Protein AF-0000000079815570 (afdb_homodimer)

Nearest PDB structures (foldseek):
  2peb-assembly1_B  TM=9.877E-01  e=2.883E-13  Nostoc punctiforme PCC 73102
  2p8i-assembly1_B  TM=9.362E-01  e=3.024E-12  Paraburkholderia xenovorans LB400
  1dhm-assembly1_B  TM=5.995E-01  e=2.794E-01  human papillomavirus 31
  6czl-assembly1_F  TM=4.105E-01  e=2.631E-01  Medicago truncatula
  1a7g-assembly1_E-2  TM=4.985E-01  e=7.783E-01  human papillomavirus 31

Organism: NCBI:txid265959

Foldseek 3Di:
DPPDDDDPVQFQWKKKKWFADDDVRVVLQVVVLVLCLQADQWAKADFACQDDQFGHGTIIMTIGGPVCCVPVVVVCLVRVVQIWMKMFTWGQAFLCRRPPRIDIDHDDDGTRSVSGHRGHPGTDHRPHTDGDHDPPRDD/DPPDDD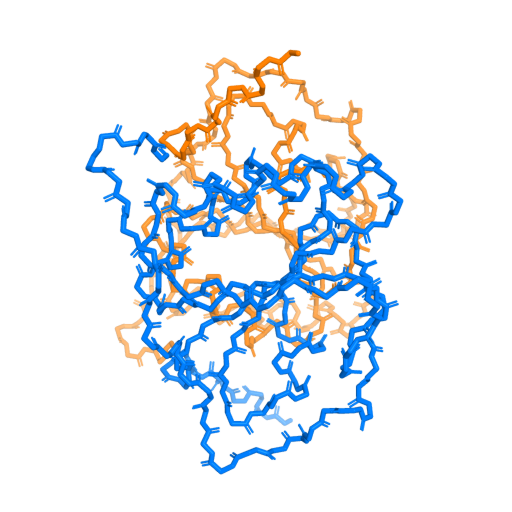DPVQFQWKKKKWFADDDVRVVLQVVVLVLCLQADQWAKADFACQDDQFRHGTIIMTIGGPVCCVPVVVVCLVRVVQIWMKMFTWGQAFLCRRPPRIDIDHDDDGTRSVSGHRGHPGTDHRPHTPGDHDPPRDD

Sequence (278 aa):
MTDTIRLIEAVASYHAHVYFDGADERATAELLRTEIGERFVVRLGRWHEIPVGPHTLPMYQVAFETTLFATLVPWLMRNHRSLSILIHPNTHSPRRDHISDGLWLGQRRALLPERLPEEAPKADGAGDPNTEPADTAPIMTDTIRLIEAVASYHAHVYFDGADERATAELLRTEIGERFVVRLGRWHEIPVGPHTLPMYQVAFETTLFATLVPWLMRNHRSLSILIHPNTHSPRRDHISDGLWLGQRRALLPERLPEEAPKADGAGDPNTEPADTAPI

Secondary structure (DSSP, 8-state):
---PPPPGGG--EEEEEEE--SHHHHHHHHHHHHHHHTT---EEEEEESS-BTTB-S-EEEEEE-GGGHHHHHHHHHHH-TT--EEEEEESS-HHHHHHTS-EEESS---B-GGGS-S--SSPPP---------TT---/---PPPPGGG--EEEEEEE--SHHHHHHHHHHHHHHHTT---EEEEEESS-BTTB-S-EEEEEE-GGGHHHHHHHHHHH-TT--EEEEEESS-HHHHHHTS-EEESS---B-GGGS-S--SSPPP---------TT---

Radius of gyration: 18.16 Å; Cα contacts (8 Å, |Δi|>4): 622; chains: 2; bounding box: 46×49×41 Å

pLDDT: mean 96.54, std 8.02, range [36.41, 99.0]

InterPro domains:
  IPR014980 Dopa 4,5-dioxygenase [PF08883] (14-111)
  IPR014980 Dopa 4,5-dioxygenase [PTHR36423] (8-118)
  IPR023389 DOPA-like superfamily [G3DSA:3.30.70.1240] (6-123)
  IPR023389 DOPA-like superfamily [SSF143410] (7-113)

Structure (mmCIF, N/CA/C/O backbone):
data_AF-0000000079815570-model_v1
#
loop_
_entity.id
_entity.type
_entity.pdbx_description
1 polymer 'Dopa 4,5-dioxygenase family'
#
loop_
_atom_site.group_PDB
_atom_site.id
_atom_site.type_symbol
_atom_site.label_atom_id
_atom_site.label_alt_id
_atom_site.label_comp_id
_atom_site.label_asym_id
_atom_site.label_entity_id
_atom_site.label_seq_id
_atom_site.pdbx_PDB_ins_code
_atom_site.Cartn_x
_atom_site.Cartn_y
_atom_site.Cartn_z
_atom_site.occupancy
_atom_site.B_iso_or_equiv
_atom_site.auth_seq_id
_atom_site.auth_comp_id
_atom_site.auth_asym_id
_atom_site.auth_atom_id
_atom_site.pdbx_PDB_model_num
ATOM 1 N N . MET A 1 1 ? 22.484 16.203 2.982 1 36.41 1 MET A N 1
ATOM 2 C CA . MET A 1 1 ? 22.391 15.414 1.758 1 36.41 1 MET A CA 1
ATOM 3 C C . MET A 1 1 ? 21.047 15.641 1.069 1 36.41 1 MET A C 1
ATOM 5 O O . MET A 1 1 ? 20 15.445 1.678 1 36.41 1 MET A O 1
ATOM 9 N N . THR A 1 2 ? 20.953 16.438 0.168 1 45.88 2 THR A N 1
ATOM 10 C CA . THR A 1 2 ? 19.703 16.859 -0.465 1 45.88 2 THR A CA 1
ATOM 11 C C . THR A 1 2 ? 18.906 15.648 -0.954 1 45.88 2 THR A C 1
ATOM 13 O O . THR A 1 2 ? 19.391 14.867 -1.771 1 45.88 2 THR A O 1
ATOM 16 N N . ASP A 1 3 ? 18.125 15.047 -0.128 1 66.19 3 ASP A N 1
ATOM 17 C CA . ASP A 1 3 ? 17.453 13.805 -0.508 1 66.19 3 ASP A CA 1
ATOM 18 C C . ASP A 1 3 ? 16.656 13.984 -1.799 1 66.19 3 ASP A C 1
ATOM 20 O O . ASP A 1 3 ? 15.781 14.859 -1.881 1 66.19 3 ASP A O 1
ATOM 24 N N . THR A 1 4 ? 17.328 13.625 -2.971 1 88 4 THR A N 1
ATOM 25 C CA . THR A 1 4 ? 16.766 13.703 -4.312 1 88 4 THR A CA 1
ATOM 26 C C . 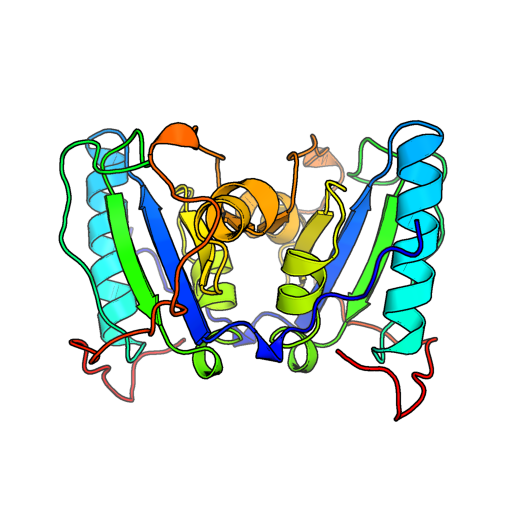THR A 1 4 ? 15.492 12.867 -4.414 1 88 4 THR A C 1
ATOM 28 O O . THR A 1 4 ? 15.445 11.734 -3.924 1 88 4 THR A O 1
ATOM 31 N N . ILE A 1 5 ? 14.508 13.539 -4.98 1 96.06 5 ILE A N 1
ATOM 32 C CA . ILE A 1 5 ? 13.234 12.883 -5.223 1 96.06 5 ILE A CA 1
ATOM 33 C C . ILE A 1 5 ? 13.43 11.68 -6.145 1 96.06 5 ILE A C 1
ATOM 35 O O . ILE A 1 5 ? 14.094 11.789 -7.184 1 96.06 5 ILE A O 1
ATOM 39 N N . ARG A 1 6 ? 12.977 10.578 -5.73 1 97.62 6 ARG A N 1
ATOM 40 C CA . ARG A 1 6 ? 12.977 9.391 -6.582 1 97.62 6 ARG A CA 1
ATOM 41 C C . ARG A 1 6 ? 11.695 9.305 -7.398 1 97.62 6 ARG A C 1
ATOM 43 O O . ARG A 1 6 ? 10.602 9.156 -6.844 1 97.62 6 ARG A O 1
ATOM 50 N N . LEU A 1 7 ? 11.836 9.297 -8.672 1 97.56 7 LEU A N 1
ATOM 51 C CA . LEU A 1 7 ? 10.711 9.469 -9.586 1 97.56 7 LEU A CA 1
ATOM 52 C C . LEU A 1 7 ? 9.953 8.156 -9.766 1 97.56 7 LEU A C 1
ATOM 54 O O . LEU A 1 7 ? 10.562 7.086 -9.844 1 97.56 7 LEU A O 1
ATOM 58 N N . ILE A 1 8 ? 8.617 8.25 -9.992 1 98 8 ILE A N 1
ATOM 59 C CA . ILE A 1 8 ? 7.797 7.055 -10.133 1 98 8 ILE A CA 1
ATOM 60 C C . ILE A 1 8 ? 7.973 6.469 -11.531 1 98 8 ILE A C 1
ATOM 62 O O . ILE A 1 8 ? 7.637 5.305 -11.766 1 98 8 ILE A O 1
ATOM 66 N N . GLU A 1 9 ? 8.531 7.227 -12.5 1 97.38 9 GLU A N 1
ATOM 67 C CA . GLU A 1 9 ? 8.75 6.746 -13.859 1 97.38 9 GLU A CA 1
ATOM 68 C C . GLU A 1 9 ? 9.75 5.59 -13.883 1 97.38 9 GLU A C 1
ATOM 70 O O . GLU A 1 9 ? 9.812 4.832 -14.852 1 97.38 9 GLU A O 1
ATOM 75 N N . ALA A 1 10 ? 10.5 5.48 -12.82 1 98.06 10 ALA A N 1
ATOM 76 C CA . ALA A 1 10 ? 11.484 4.402 -12.727 1 98.06 10 ALA A CA 1
ATOM 77 C C . ALA A 1 10 ? 10.805 3.051 -12.539 1 98.06 10 ALA A C 1
ATOM 79 O O . ALA A 1 10 ? 11.438 2.004 -12.688 1 98.06 10 ALA A O 1
ATOM 80 N N . VAL A 1 11 ? 9.516 3.021 -12.18 1 98.75 11 VAL A N 1
ATOM 81 C CA . VAL A 1 11 ? 8.797 1.784 -11.906 1 98.75 11 VAL A CA 1
ATOM 82 C C . VAL A 1 11 ? 8.336 1.154 -13.219 1 98.75 11 VAL A C 1
ATOM 84 O O . VAL A 1 11 ? 7.559 1.756 -13.961 1 98.75 11 VAL A O 1
ATOM 87 N N . ALA A 1 12 ? 8.773 -0.03 -13.461 1 98.88 12 ALA A N 1
ATOM 88 C CA . ALA A 1 12 ? 8.43 -0.717 -14.703 1 98.88 12 ALA A CA 1
ATOM 89 C C . ALA A 1 12 ? 7.176 -1.572 -14.523 1 98.88 12 ALA A C 1
ATOM 91 O O . ALA A 1 12 ? 6.445 -1.824 -15.484 1 98.88 12 ALA A O 1
ATOM 92 N N . SER A 1 13 ? 6.973 -2.07 -13.375 1 98.94 13 SER A N 1
ATOM 93 C CA . SER A 1 13 ? 5.871 -2.963 -13.031 1 98.94 13 SER A CA 1
ATOM 94 C C . SER A 1 13 ? 5.77 -3.158 -11.516 1 98.94 13 SER A C 1
ATOM 96 O O . SER A 1 13 ? 6.516 -2.543 -10.758 1 98.94 13 SER A O 1
ATOM 98 N N . TYR A 1 14 ? 4.801 -3.938 -11.125 1 98.94 14 TYR A N 1
ATOM 99 C CA . TYR A 1 14 ? 4.648 -4.301 -9.727 1 98.94 14 TYR A CA 1
ATOM 100 C C . TYR A 1 14 ? 4.559 -5.812 -9.555 1 98.94 14 TYR A C 1
ATOM 102 O O . TYR A 1 14 ? 4.137 -6.52 -10.477 1 98.94 14 TYR A O 1
ATOM 110 N N . HIS A 1 15 ? 4.988 -6.246 -8.359 1 98.94 15 HIS A N 1
ATOM 111 C CA . HIS A 1 15 ? 4.676 -7.59 -7.883 1 98.94 15 HIS A CA 1
ATOM 112 C C . HIS A 1 15 ? 3.879 -7.539 -6.586 1 98.94 15 HIS A C 1
ATOM 114 O O . HIS A 1 15 ? 4.164 -6.723 -5.707 1 98.94 15 HIS A O 1
ATOM 120 N N . ALA A 1 16 ? 2.893 -8.367 -6.555 1 99 16 ALA A N 1
ATOM 121 C CA . ALA A 1 16 ? 2.271 -8.727 -5.281 1 99 16 ALA A CA 1
ATOM 122 C C . ALA A 1 16 ? 2.594 -10.164 -4.902 1 99 16 ALA A C 1
ATOM 124 O O . ALA A 1 16 ? 2.352 -11.086 -5.684 1 99 16 ALA A O 1
ATOM 125 N N . HIS A 1 17 ? 3.199 -10.328 -3.77 1 98.94 17 HIS A N 1
ATOM 126 C CA . HIS A 1 17 ? 3.438 -11.656 -3.213 1 98.94 17 HIS A CA 1
ATOM 127 C C . HIS A 1 17 ? 2.404 -12 -2.148 1 98.94 17 HIS A C 1
ATOM 129 O O . HIS A 1 17 ? 2.354 -11.359 -1.095 1 98.94 17 HIS A O 1
ATOM 135 N N . VAL A 1 18 ? 1.578 -13.023 -2.41 1 98.94 18 VAL A N 1
ATOM 136 C CA . VAL A 1 18 ? 0.537 -13.461 -1.486 1 98.94 18 VAL A CA 1
ATOM 137 C C . VAL A 1 18 ? 1.033 -14.656 -0.679 1 98.94 18 VAL A C 1
ATOM 139 O O . VAL A 1 18 ? 1.246 -15.742 -1.229 1 98.94 18 VAL A O 1
ATOM 142 N N . TYR A 1 19 ? 1.154 -14.453 0.603 1 98.94 19 TYR A N 1
ATOM 143 C CA . TYR A 1 19 ? 1.72 -15.484 1.47 1 98.94 19 TYR A CA 1
ATOM 144 C C . TYR A 1 19 ? 0.62 -16.297 2.148 1 98.94 19 TYR A C 1
ATOM 146 O O . TYR A 1 19 ? -0.49 -15.789 2.35 1 98.94 19 TYR A O 1
ATOM 154 N N . PHE A 1 20 ? 0.95 -17.484 2.494 1 98.81 20 PHE A N 1
ATOM 155 C CA . PHE A 1 20 ? 0.027 -18.297 3.273 1 98.81 20 PHE A CA 1
ATOM 156 C C . PHE A 1 20 ? 0.788 -19.25 4.191 1 98.81 20 PHE A C 1
ATOM 158 O O . PHE A 1 20 ? 1.86 -19.75 3.832 1 98.81 20 PHE A O 1
ATOM 165 N N . ASP A 1 21 ? 0.303 -19.328 5.312 1 97.38 21 ASP A N 1
ATOM 166 C CA . ASP A 1 21 ? 0.847 -20.188 6.359 1 97.38 21 ASP A CA 1
ATOM 167 C C . ASP A 1 21 ? -0.244 -21.078 6.969 1 97.38 21 ASP A C 1
ATOM 169 O O . ASP A 1 21 ? -1.145 -20.578 7.645 1 97.38 21 ASP A O 1
ATOM 173 N N . GLY A 1 22 ? -0.151 -22.375 6.715 1 97 22 GLY A N 1
ATOM 174 C CA . GLY A 1 22 ? -1.15 -23.297 7.215 1 97 22 GLY A CA 1
ATOM 175 C C . GLY A 1 22 ? -2.273 -23.562 6.23 1 97 22 GLY A C 1
ATOM 176 O O . GLY A 1 22 ? -2.371 -22.891 5.203 1 97 22 GLY A O 1
ATOM 177 N N . ALA A 1 23 ? -3.115 -24.484 6.551 1 97.75 23 ALA A N 1
ATOM 178 C CA . ALA A 1 23 ? -4.133 -25 5.637 1 97.75 23 ALA A CA 1
ATOM 179 C C . ALA A 1 23 ? -5.215 -23.953 5.375 1 97.75 23 ALA A C 1
ATOM 181 O O . ALA A 1 23 ? -5.691 -23.812 4.25 1 97.75 23 ALA A O 1
ATOM 182 N N . ASP A 1 24 ? -5.578 -23.266 6.391 1 98 24 ASP A N 1
ATOM 183 C CA . ASP A 1 24 ? -6.645 -22.281 6.238 1 98 24 ASP A CA 1
ATOM 184 C C . ASP A 1 24 ? -6.203 -21.125 5.336 1 98 24 ASP A C 1
ATOM 186 O O . ASP A 1 24 ? -6.926 -20.734 4.418 1 98 24 ASP A O 1
ATOM 190 N N . GLU A 1 25 ? -5.059 -20.562 5.578 1 98.44 25 GLU A N 1
ATOM 191 C CA . GLU A 1 25 ? -4.559 -19.484 4.738 1 98.44 25 GLU A CA 1
ATOM 192 C C . GLU A 1 25 ? -4.301 -19.969 3.312 1 98.44 25 GLU A C 1
ATOM 194 O O . GLU A 1 25 ? -4.504 -19.219 2.354 1 98.44 25 GLU A O 1
ATOM 199 N N . ARG A 1 26 ? -3.848 -21.188 3.225 1 98.62 26 ARG A N 1
ATOM 200 C CA . ARG A 1 26 ? -3.629 -21.766 1.899 1 98.62 26 ARG A CA 1
ATOM 201 C C . ARG A 1 26 ? -4.918 -21.75 1.082 1 98.62 26 ARG A C 1
ATOM 203 O O . ARG A 1 26 ? -4.922 -21.344 -0.078 1 98.62 26 ARG A O 1
ATOM 210 N N . ALA A 1 27 ? -5.949 -22.219 1.689 1 98.5 27 ALA A N 1
ATOM 211 C CA . ALA A 1 27 ? -7.242 -22.25 1.012 1 98.5 27 ALA A CA 1
ATOM 212 C C . ALA A 1 27 ? -7.703 -20.844 0.648 1 98.5 27 ALA A C 1
ATOM 214 O O . ALA A 1 27 ? -8.211 -20.625 -0.452 1 98.5 27 ALA A O 1
ATOM 215 N N . THR A 1 28 ? -7.547 -19.938 1.532 1 98.56 28 THR A N 1
ATOM 216 C CA . THR A 1 28 ? -7.922 -18.547 1.29 1 98.56 28 THR A CA 1
ATOM 217 C C . THR A 1 28 ? -7.094 -17.953 0.156 1 98.56 28 THR A C 1
ATOM 219 O O . THR A 1 28 ? -7.621 -17.234 -0.694 1 98.56 28 THR A O 1
ATOM 222 N N . ALA A 1 29 ? -5.832 -18.25 0.137 1 98.81 29 ALA A N 1
ATOM 223 C CA . ALA A 1 29 ? -4.941 -17.766 -0.913 1 98.81 29 ALA A CA 1
ATOM 224 C C . ALA A 1 29 ? -5.355 -18.297 -2.277 1 98.81 29 ALA A C 1
ATOM 226 O O . ALA A 1 29 ? -5.293 -17.594 -3.281 1 98.81 29 ALA A O 1
ATOM 227 N N . GLU A 1 30 ? -5.719 -19.516 -2.285 1 98.62 30 GLU A N 1
ATOM 228 C CA . GLU A 1 30 ? -6.172 -20.125 -3.531 1 98.62 30 GLU A CA 1
ATOM 229 C C . GLU A 1 30 ? -7.43 -19.438 -4.055 1 98.62 30 GLU A C 1
ATOM 231 O O . GLU A 1 30 ? -7.543 -19.172 -5.254 1 98.62 30 GLU A O 1
ATOM 236 N N . LEU A 1 31 ? -8.305 -19.203 -3.184 1 98.5 31 LEU A N 1
ATOM 237 C CA . LEU A 1 31 ? -9.516 -18.484 -3.562 1 98.5 31 LEU A CA 1
ATOM 238 C C . LEU A 1 31 ? -9.188 -17.094 -4.105 1 98.5 31 LEU A C 1
ATOM 240 O O . LEU A 1 31 ? -9.711 -16.703 -5.148 1 98.5 31 LEU A O 1
ATOM 244 N N . LEU A 1 32 ? -8.352 -16.406 -3.436 1 98.62 32 LEU A N 1
ATOM 245 C CA . LEU A 1 32 ? -7.953 -15.07 -3.859 1 98.62 32 LEU A CA 1
ATOM 246 C C . LEU A 1 32 ? -7.301 -15.109 -5.238 1 98.62 32 LEU A C 1
ATOM 248 O O . LEU A 1 32 ? -7.574 -14.25 -6.082 1 98.62 32 LEU A O 1
ATOM 252 N N . ARG A 1 33 ? -6.477 -16.094 -5.453 1 98.69 33 ARG A N 1
ATOM 253 C CA . ARG A 1 33 ? -5.801 -16.266 -6.738 1 98.69 33 ARG A CA 1
ATOM 254 C C . ARG A 1 33 ? -6.812 -16.406 -7.871 1 98.69 33 ARG A C 1
ATOM 256 O O . ARG A 1 33 ? -6.68 -15.758 -8.914 1 98.69 33 ARG A O 1
ATOM 263 N N . THR A 1 34 ? -7.781 -17.219 -7.598 1 97.5 34 THR A N 1
ATOM 264 C CA . THR A 1 34 ? -8.844 -17.438 -8.578 1 97.5 34 THR A CA 1
ATOM 265 C C . THR A 1 34 ? -9.594 -16.141 -8.844 1 97.5 34 THR A C 1
ATOM 267 O O . THR A 1 34 ? -9.828 -15.773 -10 1 97.5 34 THR A O 1
ATOM 270 N N . GLU A 1 35 ? -9.891 -15.469 -7.844 1 97.69 35 GLU A N 1
ATOM 271 C CA . GLU A 1 35 ? -10.672 -14.242 -7.961 1 97.69 35 GLU A CA 1
ATOM 272 C C . GLU A 1 35 ? -9.883 -13.156 -8.68 1 97.69 35 GLU A C 1
ATOM 274 O O . GLU A 1 35 ? -10.453 -12.367 -9.438 1 97.69 35 GLU A O 1
ATOM 279 N N . ILE A 1 36 ? -8.609 -13.062 -8.469 1 98.38 36 ILE A N 1
ATOM 280 C CA . ILE A 1 36 ? -7.762 -12.125 -9.195 1 98.38 36 ILE A CA 1
ATOM 281 C C . ILE A 1 36 ? -7.805 -12.445 -10.688 1 98.38 36 ILE A C 1
ATOM 283 O O . ILE A 1 36 ? -8.023 -11.555 -11.516 1 98.38 36 ILE A O 1
ATOM 287 N N . GLY A 1 37 ? -7.652 -13.672 -11.016 1 98.06 37 GLY A N 1
ATOM 288 C CA . GLY A 1 37 ? -7.625 -14.078 -12.414 1 98.06 37 GLY A CA 1
ATOM 289 C C . GLY A 1 37 ? -8.938 -13.82 -13.133 1 98.06 37 GLY A C 1
ATOM 290 O O . GLY A 1 37 ? -8.953 -13.578 -14.344 1 98.06 37 GLY A O 1
ATOM 291 N N . GLU A 1 38 ? -9.992 -13.766 -12.414 1 97.12 38 GLU A N 1
ATOM 292 C CA . GLU A 1 38 ? -11.32 -13.547 -12.977 1 97.12 38 GLU A CA 1
ATOM 293 C C . GLU A 1 38 ? -11.57 -12.062 -13.258 1 97.12 38 GLU A C 1
ATOM 295 O O . GLU A 1 38 ? -12.5 -11.711 -13.977 1 97.12 38 GLU A O 1
ATOM 300 N N . ARG A 1 39 ? -10.672 -11.211 -12.773 1 97.56 39 ARG A N 1
ATOM 301 C CA . ARG A 1 39 ? -11.055 -9.797 -12.742 1 97.56 39 ARG A CA 1
ATOM 302 C C . ARG A 1 39 ? -9.977 -8.93 -13.375 1 97.56 39 ARG A C 1
ATOM 304 O O . ARG A 1 39 ? -10.258 -7.805 -13.805 1 97.56 39 ARG A O 1
ATOM 311 N N . PHE A 1 40 ? -8.742 -9.445 -13.359 1 98.25 40 PHE A N 1
ATOM 312 C CA . PHE A 1 40 ? -7.641 -8.586 -13.766 1 98.25 40 PHE A CA 1
ATOM 313 C C . PHE A 1 40 ? -6.762 -9.281 -14.797 1 98.25 40 PHE A C 1
ATOM 315 O O . PHE A 1 40 ? -6.535 -10.49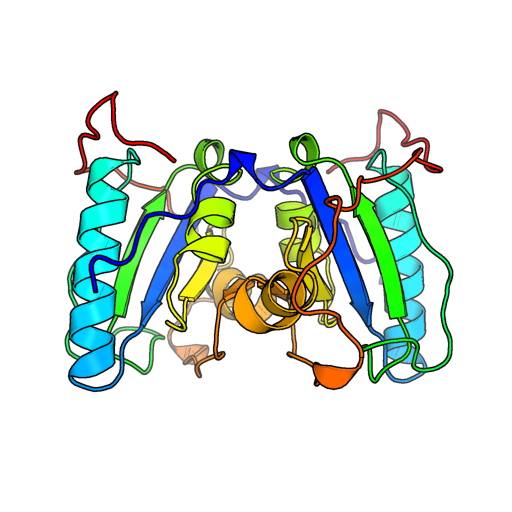2 -14.719 1 98.25 40 PHE A O 1
ATOM 322 N N . VAL A 1 41 ? -6.246 -8.477 -15.758 1 98.38 41 VAL A N 1
ATOM 323 C CA . VAL A 1 41 ? -5.25 -8.945 -16.703 1 98.38 41 VAL A CA 1
ATOM 324 C C . VAL A 1 41 ? -3.857 -8.867 -16.078 1 98.38 41 VAL A C 1
ATOM 326 O O . VAL A 1 41 ? -3.23 -7.809 -16.078 1 98.38 41 VAL A O 1
ATOM 329 N N . VAL A 1 42 ? -3.461 -10.055 -15.531 1 98.75 42 VAL A N 1
ATOM 330 C CA . VAL A 1 42 ? -2.189 -10.117 -14.812 1 98.75 42 VAL A CA 1
ATOM 331 C C . VAL A 1 42 ? -1.464 -11.414 -15.164 1 98.75 42 VAL A C 1
ATOM 333 O O . VAL A 1 42 ? -2.004 -12.266 -15.883 1 98.75 42 VAL A O 1
ATOM 336 N N . ARG A 1 43 ? -0.199 -11.469 -14.719 1 98.94 43 ARG A N 1
ATOM 337 C CA . ARG A 1 43 ? 0.531 -12.727 -14.758 1 98.94 43 ARG A CA 1
ATOM 338 C C . ARG A 1 43 ? 0.59 -13.375 -13.383 1 98.94 43 ARG A C 1
ATOM 340 O O . ARG A 1 43 ? 1.23 -12.852 -12.469 1 98.94 43 ARG A O 1
ATOM 347 N N . LEU A 1 44 ? -0.133 -14.453 -13.273 1 98.88 44 LEU A N 1
ATOM 348 C CA . LEU A 1 44 ? -0.073 -15.25 -12.055 1 98.88 44 LEU A CA 1
ATOM 349 C C . LEU A 1 44 ? 1.133 -16.188 -12.078 1 98.88 44 LEU A C 1
ATOM 351 O O . LEU A 1 44 ? 1.247 -17.047 -12.961 1 98.88 44 LEU A O 1
ATOM 355 N N . GLY A 1 45 ? 1.996 -15.953 -11.094 1 98.81 45 GLY A N 1
ATOM 356 C CA . GLY A 1 45 ? 3.188 -16.781 -11 1 98.81 45 GLY A CA 1
ATOM 357 C C . GLY A 1 45 ? 2.916 -18.156 -10.422 1 98.81 45 GLY A C 1
ATOM 358 O O . GLY A 1 45 ? 1.766 -18.5 -10.141 1 98.81 45 GLY A O 1
ATOM 359 N N . ARG A 1 46 ? 3.961 -18.891 -10.266 1 98.06 46 ARG A N 1
ATOM 360 C CA . ARG A 1 46 ? 3.871 -20.25 -9.75 1 98.06 46 ARG A CA 1
ATOM 361 C C . ARG A 1 46 ? 3.41 -20.25 -8.289 1 98.06 46 ARG A C 1
ATOM 363 O O . ARG A 1 46 ? 3.695 -19.312 -7.543 1 98.06 46 ARG A O 1
ATOM 370 N N . TRP A 1 47 ? 2.707 -21.328 -8.023 1 98.56 47 TRP A N 1
ATOM 371 C CA . TRP A 1 47 ? 2.355 -21.625 -6.637 1 98.56 47 TRP A CA 1
ATOM 372 C C . TRP A 1 47 ? 3.525 -22.266 -5.902 1 98.56 47 TRP A C 1
ATOM 374 O O . TRP A 1 47 ? 3.986 -23.344 -6.289 1 98.56 47 TRP A O 1
ATOM 384 N N . HIS A 1 48 ? 4.07 -21.609 -4.891 1 98.69 48 HIS A N 1
ATOM 385 C CA . HIS A 1 48 ? 5.199 -22.156 -4.148 1 98.69 48 HIS A CA 1
ATOM 386 C C . HIS A 1 48 ? 4.766 -22.641 -2.768 1 98.69 48 HIS A C 1
ATOM 388 O O . HIS A 1 48 ? 4.379 -21.844 -1.915 1 98.69 48 HIS A O 1
ATOM 394 N N . GLU A 1 49 ? 4.961 -23.891 -2.492 1 98.12 49 GLU A N 1
ATOM 395 C CA . GLU A 1 49 ? 4.566 -24.5 -1.223 1 98.12 49 GLU A CA 1
ATOM 396 C C . GLU A 1 49 ? 5.676 -24.375 -0.184 1 98.12 49 GLU A C 1
ATOM 398 O O . GLU A 1 49 ? 5.48 -24.703 0.987 1 98.12 49 GLU A O 1
ATOM 403 N N . ILE A 1 50 ? 6.836 -23.875 -0.68 1 97.62 50 ILE A N 1
ATOM 404 C CA . ILE A 1 50 ? 7.996 -23.703 0.184 1 97.62 50 ILE A CA 1
ATOM 405 C C . ILE A 1 50 ? 8.609 -22.312 -0.048 1 97.62 50 ILE A C 1
ATOM 407 O O . ILE A 1 50 ? 8.375 -21.688 -1.084 1 97.62 50 ILE A O 1
ATOM 411 N N . PRO A 1 51 ? 9.422 -21.812 0.907 1 97.94 51 PRO A N 1
ATOM 412 C CA . PRO A 1 51 ? 10.125 -20.547 0.695 1 97.94 51 PRO A CA 1
ATOM 413 C C . PRO A 1 51 ? 11 -20.562 -0.555 1 97.94 51 PRO A C 1
ATOM 415 O O . PRO A 1 51 ? 11.641 -21.578 -0.854 1 97.94 51 PRO A O 1
ATOM 418 N N . VAL A 1 52 ? 10.953 -19.516 -1.246 1 98.12 52 VAL A N 1
ATOM 419 C CA . VAL A 1 52 ? 11.766 -19.359 -2.449 1 98.12 52 VAL A CA 1
ATOM 420 C C . VAL A 1 52 ? 12.359 -17.953 -2.5 1 98.12 52 VAL A C 1
ATOM 422 O O . VAL A 1 52 ? 11.695 -16.984 -2.145 1 98.12 52 VAL A O 1
ATOM 425 N N . GLY A 1 53 ? 13.617 -17.828 -2.926 1 97.56 53 GLY A N 1
ATOM 426 C CA . GLY A 1 53 ? 14.258 -16.516 -3.006 1 97.56 53 GLY A CA 1
ATOM 427 C C . GLY A 1 53 ? 14.312 -15.805 -1.672 1 97.56 53 GLY A C 1
ATOM 428 O O . GLY A 1 53 ? 14.805 -16.359 -0.684 1 97.56 53 GLY A O 1
ATOM 429 N N . PRO A 1 54 ? 13.859 -14.57 -1.684 1 98.69 54 PRO A N 1
ATOM 430 C CA . PRO A 1 54 ? 13.898 -13.805 -0.434 1 98.69 54 PRO A CA 1
ATOM 431 C C . PRO A 1 54 ? 12.688 -14.07 0.457 1 98.69 54 PRO A C 1
ATOM 433 O O . PRO A 1 54 ? 12.594 -13.531 1.562 1 98.69 54 PRO A O 1
ATOM 436 N N . HIS A 1 55 ? 11.758 -14.844 -0.003 1 98.69 55 HIS A N 1
ATOM 437 C CA . HIS A 1 55 ? 10.492 -15.047 0.702 1 98.69 55 HIS A CA 1
ATOM 438 C C . HIS A 1 55 ? 10.594 -16.203 1.69 1 98.69 55 HIS A C 1
ATOM 440 O O . HIS A 1 55 ? 10.977 -17.312 1.315 1 98.69 55 HIS A O 1
ATOM 446 N N . THR A 1 56 ? 10.148 -16.016 2.889 1 98.56 56 THR A N 1
ATOM 447 C CA . THR A 1 56 ? 10.391 -16.953 3.971 1 98.56 56 THR A CA 1
ATOM 448 C C . THR A 1 56 ? 9.164 -17.844 4.207 1 98.56 56 THR A C 1
ATOM 450 O O . THR A 1 56 ? 9.164 -18.688 5.094 1 98.56 56 THR A O 1
ATOM 453 N N . LEU A 1 57 ? 8.086 -17.656 3.457 1 98.56 57 LEU A N 1
ATOM 454 C CA . LEU A 1 57 ? 6.871 -18.453 3.533 1 98.56 57 LEU A CA 1
ATOM 455 C C . LEU A 1 57 ? 6.414 -18.875 2.143 1 98.56 57 LEU A C 1
ATOM 457 O O . LEU A 1 57 ? 6.773 -18.25 1.145 1 98.56 57 LEU A O 1
ATOM 461 N N . PRO A 1 58 ? 5.586 -19.984 2.092 1 98.69 58 PRO A N 1
ATOM 462 C CA . PRO A 1 58 ? 4.895 -20.281 0.835 1 98.69 58 PRO A CA 1
ATOM 463 C C . PRO A 1 58 ? 4.125 -19.078 0.291 1 98.69 58 PRO A C 1
ATOM 465 O O . PRO A 1 58 ? 3.592 -18.281 1.065 1 98.69 58 PRO A O 1
ATOM 468 N N . MET A 1 59 ? 4.137 -18.953 -1.01 1 98.81 59 MET A N 1
ATOM 469 C CA . MET A 1 59 ? 3.49 -17.797 -1.617 1 98.81 59 MET A CA 1
ATOM 470 C C . MET A 1 59 ? 3.318 -18 -3.119 1 98.81 59 MET A C 1
ATOM 472 O O . MET A 1 59 ? 3.787 -18.984 -3.678 1 98.81 59 MET A O 1
ATOM 476 N N . TYR A 1 60 ? 2.539 -17.141 -3.697 1 98.88 60 TYR A N 1
ATOM 477 C CA . TYR A 1 60 ? 2.584 -16.938 -5.141 1 98.88 60 TYR A CA 1
ATOM 478 C C . TYR A 1 60 ? 2.709 -15.445 -5.473 1 98.88 60 TYR A C 1
ATOM 480 O O . TYR A 1 60 ? 2.439 -14.594 -4.629 1 98.88 60 TYR A O 1
ATOM 488 N N . GLN A 1 61 ? 3.182 -15.281 -6.68 1 98.88 61 GLN A N 1
ATOM 489 C CA . GLN A 1 61 ? 3.398 -13.922 -7.16 1 98.88 61 GLN A CA 1
ATOM 490 C C . GLN A 1 61 ? 2.355 -13.531 -8.203 1 98.88 61 GLN A C 1
ATOM 492 O O . GLN A 1 61 ? 2.008 -14.336 -9.07 1 98.88 61 GLN A O 1
ATOM 497 N N . VAL A 1 62 ? 1.84 -12.305 -8.109 1 98.94 62 VAL A N 1
ATOM 498 C CA . VAL A 1 62 ? 1.056 -11.648 -9.148 1 98.94 62 VAL A CA 1
ATOM 499 C C . VAL A 1 62 ? 1.866 -10.508 -9.766 1 98.94 62 VAL A C 1
ATOM 501 O O . VAL A 1 62 ? 2.182 -9.523 -9.086 1 98.94 62 VAL A O 1
ATOM 504 N N . ALA A 1 63 ? 2.26 -10.602 -10.969 1 98.94 63 ALA A N 1
ATOM 505 C CA . ALA A 1 63 ? 2.932 -9.516 -11.688 1 98.94 63 ALA A CA 1
ATOM 506 C C . ALA A 1 63 ? 1.937 -8.703 -12.508 1 98.94 63 ALA A C 1
ATOM 508 O O . ALA A 1 63 ? 1.099 -9.266 -13.219 1 98.94 63 ALA A O 1
ATOM 509 N N . PHE A 1 64 ? 2.014 -7.371 -12.391 1 98.94 64 PHE A N 1
ATOM 510 C CA . PHE A 1 64 ? 1.001 -6.582 -13.078 1 98.94 64 PHE A CA 1
ATOM 511 C C . PHE A 1 64 ? 1.566 -5.234 -13.508 1 98.94 64 PHE A C 1
ATOM 513 O O . PHE A 1 64 ? 2.535 -4.746 -12.93 1 98.94 64 PHE A O 1
ATOM 520 N N . GLU A 1 65 ? 0.974 -4.668 -14.555 1 98.88 65 GLU A N 1
ATOM 521 C CA . GLU A 1 65 ? 1.379 -3.395 -15.133 1 98.88 65 GLU A CA 1
ATOM 522 C C . GLU A 1 65 ? 1.024 -2.229 -14.219 1 98.88 65 GLU A C 1
ATOM 524 O O . GLU A 1 65 ? 0.055 -2.301 -13.461 1 98.88 65 GLU A O 1
ATOM 529 N N . THR A 1 66 ? 1.782 -1.127 -14.375 1 98.75 66 THR A N 1
ATOM 530 C CA . THR A 1 66 ? 1.574 0.06 -13.555 1 98.75 66 THR A CA 1
ATOM 531 C C . THR A 1 66 ? 0.158 0.601 -13.734 1 98.75 66 THR A C 1
ATOM 533 O O . THR A 1 66 ? -0.406 1.195 -12.812 1 98.75 66 THR A O 1
ATOM 536 N N . THR A 1 67 ? -0.454 0.31 -14.859 1 98.31 67 THR A N 1
ATOM 537 C CA . THR A 1 67 ? -1.777 0.838 -15.172 1 98.31 67 THR A CA 1
ATOM 538 C C . THR A 1 67 ? -2.844 0.172 -14.305 1 98.31 67 THR A C 1
ATOM 540 O O . THR A 1 67 ? -3.967 0.671 -14.203 1 98.31 67 THR A O 1
ATOM 543 N N . LEU A 1 68 ? -2.564 -0.913 -13.672 1 98.5 68 LEU A N 1
ATOM 544 C CA . LEU A 1 68 ? -3.541 -1.647 -12.875 1 98.5 68 LEU A CA 1
ATOM 545 C C . LEU A 1 68 ? -3.438 -1.264 -11.406 1 98.5 68 LEU A C 1
ATOM 547 O O . LEU A 1 68 ? -4.246 -1.705 -10.586 1 98.5 68 LEU A O 1
ATOM 551 N N . PHE A 1 69 ? -2.461 -0.44 -11.055 1 98.88 69 PHE A N 1
ATOM 552 C CA . PHE A 1 69 ? -2.15 -0.176 -9.656 1 98.88 69 PHE A CA 1
ATOM 553 C C . PHE A 1 69 ? -3.371 0.366 -8.922 1 98.88 69 PHE A C 1
ATOM 555 O O . PHE A 1 69 ? -3.703 -0.097 -7.832 1 98.88 69 PHE A O 1
ATOM 562 N N . ALA A 1 70 ? -4.121 1.234 -9.555 1 98.56 70 ALA A N 1
ATOM 563 C CA . ALA A 1 70 ? -5.203 1.93 -8.867 1 98.56 70 ALA A CA 1
ATOM 564 C C . ALA A 1 70 ? -6.477 1.085 -8.852 1 98.56 70 ALA A C 1
ATOM 566 O O . ALA A 1 70 ? -7.5 1.504 -8.305 1 98.56 70 ALA A O 1
ATOM 567 N N . THR A 1 71 ? -6.441 -0.073 -9.445 1 98.25 71 THR A N 1
ATOM 568 C CA . THR A 1 71 ? -7.59 -0.966 -9.391 1 98.25 71 THR A CA 1
ATOM 569 C C . THR A 1 71 ? -7.25 -2.238 -8.617 1 98.25 71 THR A C 1
ATOM 571 O O . THR A 1 71 ? -7.902 -2.559 -7.625 1 98.25 71 THR A O 1
ATOM 574 N N . LEU A 1 72 ? -6.152 -2.859 -8.945 1 98.75 72 LEU A N 1
ATOM 575 C CA . LEU A 1 72 ? -5.82 -4.129 -8.305 1 98.75 72 LEU A CA 1
ATOM 576 C C . LEU A 1 72 ? -5.457 -3.924 -6.84 1 98.75 72 LEU A C 1
ATOM 578 O O . LEU A 1 72 ? -5.914 -4.668 -5.969 1 98.75 72 LEU A O 1
ATOM 582 N N . VAL A 1 73 ? -4.641 -2.918 -6.543 1 98.94 73 VAL A N 1
ATOM 583 C CA . VAL A 1 73 ? -4.148 -2.742 -5.18 1 98.94 73 VAL A CA 1
ATOM 584 C C . VAL A 1 73 ? -5.309 -2.385 -4.254 1 98.94 73 VAL A C 1
ATOM 586 O O . VAL A 1 73 ? -5.5 -3.02 -3.213 1 98.94 73 VAL A O 1
ATOM 589 N N . PRO A 1 74 ? -6.195 -1.436 -4.629 1 98.88 74 PRO A N 1
ATOM 590 C CA . PRO A 1 74 ? -7.375 -1.199 -3.793 1 98.88 74 PRO A CA 1
ATOM 591 C C . PRO A 1 74 ? -8.258 -2.436 -3.66 1 98.88 74 PRO A C 1
ATOM 593 O O . PRO A 1 74 ? -8.844 -2.672 -2.598 1 98.88 74 PRO A O 1
ATOM 596 N N . TRP A 1 75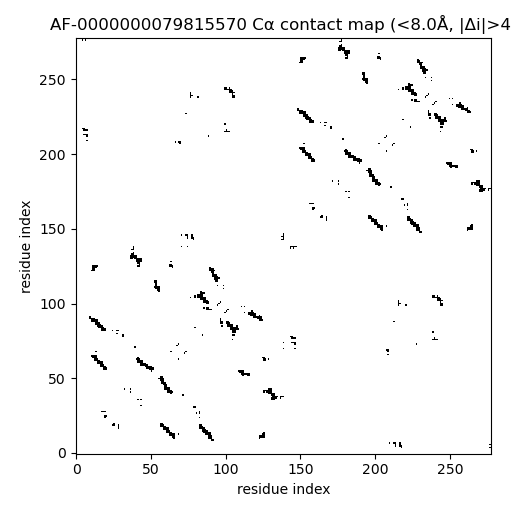 ? -8.367 -3.191 -4.715 1 98.81 75 TRP A N 1
ATOM 597 C CA . TRP A 1 75 ? -9.156 -4.414 -4.641 1 98.81 75 TRP A CA 1
ATOM 598 C C . TRP A 1 75 ? -8.562 -5.395 -3.641 1 98.81 75 TRP A C 1
ATOM 600 O O . TRP A 1 75 ? -9.281 -5.988 -2.838 1 98.81 75 TRP A O 1
ATOM 610 N N . LEU A 1 76 ? -7.258 -5.57 -3.658 1 98.94 76 LEU A N 1
ATOM 611 C CA . LEU A 1 76 ? -6.574 -6.426 -2.691 1 98.94 76 LEU A CA 1
ATOM 612 C C . LEU A 1 76 ? -6.766 -5.906 -1.272 1 98.94 76 LEU A C 1
ATOM 614 O O . LEU A 1 76 ? -6.945 -6.688 -0.337 1 98.94 76 LEU A O 1
ATOM 618 N N . MET A 1 77 ? -6.695 -4.586 -1.113 1 98.88 77 MET A N 1
ATOM 619 C CA . MET A 1 77 ? -6.906 -3.998 0.205 1 98.88 77 MET A CA 1
ATOM 620 C C . MET A 1 77 ? -8.219 -4.484 0.812 1 98.88 77 MET A C 1
ATOM 622 O O . MET A 1 77 ? -8.273 -4.816 1.997 1 98.88 77 MET A O 1
ATOM 626 N N . ARG A 1 78 ? -9.156 -4.637 -0.028 1 98.56 78 ARG A N 1
ATOM 627 C CA . ARG A 1 78 ? -10.508 -4.879 0.479 1 98.56 78 ARG A CA 1
ATOM 628 C C . ARG A 1 78 ? -10.82 -6.371 0.509 1 98.56 78 ARG A C 1
ATOM 630 O O . ARG A 1 78 ? -11.766 -6.797 1.175 1 98.56 78 ARG A O 1
ATOM 637 N N . ASN A 1 79 ? -9.969 -7.207 -0.14 1 98.75 79 ASN A N 1
ATOM 638 C CA . ASN A 1 79 ? -10.391 -8.594 -0.329 1 98.75 79 ASN A CA 1
ATOM 639 C C . ASN A 1 79 ? -9.305 -9.578 0.098 1 98.75 79 ASN A C 1
ATOM 641 O O . ASN A 1 79 ? -9.438 -10.781 -0.11 1 98.75 79 ASN A O 1
ATOM 645 N N . HIS A 1 80 ? -8.266 -9.156 0.768 1 98.62 80 HIS A N 1
ATOM 646 C CA . HIS A 1 80 ? -7.129 -10.023 1.067 1 98.62 80 HIS A CA 1
ATOM 647 C C . HIS A 1 80 ? -7.461 -10.992 2.197 1 98.62 80 HIS A C 1
ATOM 649 O O . HIS A 1 80 ? -6.734 -11.969 2.418 1 98.62 80 HIS A O 1
ATOM 655 N N . ARG A 1 81 ? -8.578 -10.766 2.93 1 97.69 81 ARG A N 1
ATOM 656 C CA . ARG A 1 81 ? -9.086 -11.695 3.938 1 97.69 81 ARG A CA 1
ATOM 657 C C . ARG A 1 81 ? -7.992 -12.078 4.926 1 97.69 81 ARG A C 1
ATOM 659 O O . ARG A 1 81 ? -7.789 -13.266 5.199 1 97.69 81 ARG A O 1
ATOM 666 N N . SER A 1 82 ? -7.23 -11.133 5.395 1 97.19 82 SER A N 1
ATOM 667 C CA . SER A 1 82 ? -6.246 -11.219 6.465 1 97.19 82 SER A CA 1
ATOM 668 C C . SER A 1 82 ? -4.949 -11.852 5.973 1 97.19 82 SER A C 1
ATOM 670 O O . SER A 1 82 ? -4.008 -12.031 6.75 1 97.19 82 SER A O 1
ATOM 672 N N . LEU A 1 83 ? -4.934 -12.203 4.684 1 98.75 83 LEU A N 1
ATOM 673 C CA . LEU A 1 83 ? -3.682 -12.719 4.145 1 98.75 83 LEU A CA 1
ATOM 674 C C . LEU A 1 83 ? -2.604 -11.641 4.152 1 98.75 83 LEU A C 1
ATOM 676 O O . LEU A 1 83 ? -2.904 -10.453 3.988 1 98.75 83 LEU A O 1
ATOM 680 N N . SER A 1 84 ? -1.376 -12.094 4.34 1 98.75 84 SER A N 1
ATOM 681 C CA . SER A 1 84 ? -0.215 -11.227 4.199 1 98.75 84 SER A CA 1
ATOM 682 C C . SER A 1 84 ? 0.163 -11.039 2.734 1 98.75 84 SER A C 1
ATOM 684 O O . SER A 1 84 ? 0.352 -12.016 2.006 1 98.75 84 SER A O 1
ATOM 686 N N . ILE A 1 85 ? 0.253 -9.789 2.311 1 98.94 85 ILE A N 1
ATOM 687 C CA . ILE A 1 85 ? 0.621 -9.516 0.925 1 98.94 85 ILE A CA 1
ATOM 688 C C . ILE A 1 85 ? 1.692 -8.43 0.881 1 98.94 85 ILE A C 1
ATOM 690 O O . ILE A 1 85 ? 1.529 -7.367 1.481 1 98.94 85 ILE A O 1
ATOM 694 N N . LEU A 1 86 ? 2.822 -8.68 0.248 1 98.94 86 LEU A N 1
ATOM 695 C CA . LEU A 1 86 ? 3.816 -7.672 -0.108 1 98.94 86 LEU A CA 1
ATOM 696 C C . LEU A 1 86 ? 3.58 -7.152 -1.522 1 98.94 86 LEU A C 1
ATOM 698 O O . LEU A 1 86 ? 3.527 -7.934 -2.475 1 98.94 86 LEU A O 1
ATOM 702 N N . ILE A 1 87 ? 3.371 -5.891 -1.68 1 99 87 ILE A N 1
ATOM 703 C CA . ILE A 1 87 ? 3.283 -5.25 -2.988 1 99 87 ILE A CA 1
ATOM 704 C C . ILE A 1 87 ? 4.48 -4.324 -3.193 1 99 87 ILE A C 1
ATOM 706 O O . ILE A 1 87 ? 4.676 -3.373 -2.432 1 99 87 ILE A O 1
ATOM 710 N N . HIS A 1 88 ? 5.254 -4.574 -4.195 1 98.94 88 HIS A N 1
ATOM 711 C CA . HIS A 1 88 ? 6.438 -3.738 -4.371 1 98.94 88 HIS A CA 1
ATOM 712 C C . HIS A 1 88 ? 6.613 -3.33 -5.828 1 98.94 88 HIS A C 1
ATOM 714 O O . HIS A 1 88 ? 6.223 -4.066 -6.734 1 98.94 88 HIS A O 1
ATOM 720 N N . PRO A 1 89 ? 7.203 -2.174 -6.031 1 98.94 89 PRO A N 1
ATOM 721 C CA . PRO A 1 89 ? 7.566 -1.789 -7.398 1 98.94 89 PRO A CA 1
ATOM 722 C C . PRO A 1 89 ? 8.758 -2.578 -7.938 1 98.94 89 PRO A C 1
ATOM 724 O O . PRO A 1 89 ? 9.461 -3.24 -7.172 1 98.94 89 PRO A O 1
ATOM 727 N N . ASN A 1 90 ? 8.891 -2.582 -9.227 1 98.94 90 ASN A N 1
ATOM 728 C CA . ASN A 1 90 ? 10.094 -3.107 -9.859 1 98.94 90 ASN A CA 1
ATOM 729 C C . ASN A 1 90 ? 10.883 -2.004 -10.562 1 98.94 90 ASN A C 1
ATOM 731 O O . ASN A 1 90 ? 10.398 -1.401 -11.523 1 98.94 90 ASN A O 1
ATOM 735 N N . THR A 1 91 ? 11.992 -1.698 -10.047 1 98.75 91 THR A N 1
ATOM 736 C CA . THR A 1 91 ? 12.961 -0.757 -10.602 1 98.75 91 THR A CA 1
ATOM 737 C C . THR A 1 91 ? 14.32 -1.424 -10.781 1 98.75 91 THR A C 1
ATOM 739 O O . THR A 1 91 ? 14.414 -2.65 -10.859 1 98.75 91 THR A O 1
ATOM 742 N N . HIS A 1 92 ? 15.383 -0.625 -10.836 1 98.56 92 HIS A N 1
ATOM 743 C CA . HIS A 1 92 ? 16.719 -1.166 -10.977 1 98.56 92 HIS A CA 1
ATOM 744 C C . HIS A 1 92 ? 17.297 -1.586 -9.625 1 98.56 92 HIS A C 1
ATOM 746 O O . HIS A 1 92 ? 18.453 -2.01 -9.531 1 98.56 92 HIS A O 1
ATOM 752 N N . SER A 1 93 ? 16.516 -1.543 -8.555 1 98.56 93 SER A N 1
ATOM 753 C CA . SER A 1 93 ? 17 -1.816 -7.203 1 98.56 93 SER A CA 1
ATOM 754 C C . SER A 1 93 ? 16.141 -2.867 -6.512 1 98.56 93 SER A C 1
ATOM 756 O O . SER A 1 93 ? 15.477 -2.574 -5.516 1 98.56 93 SER A O 1
ATOM 758 N N . PRO A 1 94 ? 16.281 -4.172 -6.898 1 98.75 94 PRO A N 1
ATOM 759 C CA . PRO A 1 94 ? 15.398 -5.219 -6.391 1 98.75 94 PRO A CA 1
ATOM 760 C C . PRO A 1 94 ? 15.391 -5.301 -4.867 1 98.75 94 PRO A C 1
ATOM 762 O O . PRO A 1 94 ? 14.336 -5.523 -4.262 1 98.75 94 PRO A O 1
ATOM 765 N N . ARG A 1 95 ? 16.484 -5.09 -4.219 1 98.81 95 ARG A N 1
ATOM 766 C CA . ARG A 1 95 ? 16.516 -5.172 -2.762 1 98.81 95 ARG A CA 1
ATOM 767 C C . ARG A 1 95 ? 15.719 -4.027 -2.135 1 98.81 95 ARG A C 1
ATOM 769 O O . ARG A 1 95 ? 14.883 -4.254 -1.263 1 98.81 95 ARG A O 1
ATOM 776 N N . ARG A 1 96 ? 15.977 -2.83 -2.576 1 98.5 96 ARG A N 1
ATOM 777 C CA . ARG A 1 96 ? 15.242 -1.675 -2.072 1 98.5 96 ARG A CA 1
ATOM 778 C C . ARG A 1 96 ? 13.75 -1.804 -2.373 1 98.5 96 ARG A C 1
ATOM 780 O O . ARG A 1 96 ? 12.914 -1.469 -1.533 1 98.5 96 ARG A O 1
ATOM 787 N N . ASP A 1 97 ? 13.414 -2.309 -3.576 1 98.88 97 ASP A N 1
ATOM 788 C CA . ASP A 1 97 ? 12.031 -2.482 -4.004 1 98.88 97 ASP A CA 1
ATOM 789 C C . ASP A 1 97 ? 11.258 -3.352 -3.016 1 98.88 97 ASP A C 1
ATOM 791 O O . ASP A 1 97 ? 10.102 -3.066 -2.703 1 98.88 97 ASP A O 1
ATOM 795 N N . HIS A 1 98 ? 11.922 -4.332 -2.455 1 98.81 98 HIS A N 1
ATOM 796 C CA . HIS A 1 98 ? 11.266 -5.297 -1.578 1 98.81 98 HIS A CA 1
ATOM 797 C C . HIS A 1 98 ? 11.289 -4.828 -0.128 1 98.81 98 HIS A C 1
ATOM 799 O O . HIS A 1 98 ? 10.281 -4.918 0.575 1 98.81 98 HIS A O 1
ATOM 805 N N . ILE A 1 99 ? 12.414 -4.309 0.257 1 98.38 99 ILE A N 1
ATOM 806 C CA . ILE A 1 99 ? 12.672 -4.156 1.685 1 98.38 99 ILE A CA 1
ATOM 807 C C . ILE A 1 99 ? 12.164 -2.795 2.158 1 98.38 99 ILE A C 1
ATOM 809 O O . ILE A 1 99 ? 11.516 -2.695 3.201 1 98.38 99 ILE A O 1
ATOM 813 N N . SER A 1 100 ? 12.453 -1.795 1.352 1 98.19 100 SER A N 1
ATOM 814 C CA . SER A 1 100 ? 12.148 -0.433 1.775 1 98.19 100 SER A CA 1
ATOM 815 C C . SER A 1 100 ? 10.906 0.097 1.068 1 98.19 100 SER A C 1
ATOM 817 O O . SER A 1 100 ? 10.023 0.678 1.705 1 98.19 100 SER A O 1
ATOM 819 N N . ASP A 1 101 ? 10.742 -0.164 -0.208 1 98.75 101 ASP A N 1
ATOM 820 C CA . ASP A 1 101 ? 9.727 0.518 -1.011 1 98.75 101 ASP A CA 1
ATOM 821 C C . ASP A 1 101 ? 8.453 -0.32 -1.118 1 98.75 101 ASP A C 1
ATOM 823 O O . ASP A 1 101 ? 7.508 0.067 -1.806 1 98.75 101 ASP A O 1
ATOM 827 N N . GLY A 1 102 ? 8.375 -1.431 -0.427 1 98.81 102 GLY A N 1
ATOM 828 C CA . GLY A 1 102 ? 7.219 -2.309 -0.495 1 98.81 102 GLY A CA 1
ATOM 829 C C . GLY A 1 102 ? 6.105 -1.906 0.456 1 98.81 102 GLY A C 1
ATOM 830 O O . GLY A 1 102 ? 6.371 -1.421 1.558 1 98.81 102 GLY A O 1
ATOM 831 N N . LEU A 1 103 ? 4.883 -2.18 0.021 1 98.88 103 LEU A N 1
ATOM 832 C CA . LEU A 1 103 ? 3.68 -2.066 0.839 1 98.88 103 LEU A CA 1
ATOM 833 C C . LEU A 1 103 ? 3.279 -3.422 1.409 1 98.88 103 LEU A C 1
ATOM 835 O O . LEU A 1 103 ? 3.363 -4.441 0.718 1 98.88 103 LEU A O 1
ATOM 839 N N . TRP A 1 104 ? 2.756 -3.32 2.596 1 98.88 104 TRP A N 1
ATOM 840 C CA . TRP A 1 104 ? 2.262 -4.559 3.188 1 98.88 104 TRP A CA 1
ATOM 841 C C . TRP A 1 104 ? 0.77 -4.465 3.484 1 98.88 104 TRP A C 1
ATOM 843 O O . TRP A 1 104 ? 0.304 -3.473 4.047 1 98.88 104 TRP A O 1
ATOM 853 N N . LEU A 1 105 ? 0.05 -5.445 3.066 1 98.75 105 LEU A N 1
ATOM 854 C CA . LEU A 1 105 ? -1.299 -5.758 3.527 1 98.75 105 LEU A CA 1
ATOM 855 C C . LEU A 1 105 ? -1.28 -6.918 4.516 1 98.75 105 LEU A C 1
ATOM 857 O O . LEU A 1 105 ? -0.606 -7.922 4.285 1 98.75 105 LEU A O 1
ATOM 861 N N . GLY A 1 106 ? -2.002 -6.758 5.578 1 98 106 GLY A N 1
ATOM 862 C CA . GLY A 1 106 ? -1.936 -7.797 6.594 1 98 106 GLY A CA 1
ATOM 863 C C . GLY A 1 106 ? -0.62 -7.812 7.348 1 98 106 GLY A C 1
ATOM 864 O O . GLY A 1 106 ? 0.037 -6.777 7.48 1 98 106 GLY A O 1
ATOM 865 N N . GLN A 1 107 ? -0.286 -8.906 7.879 1 96.69 107 GLN A N 1
ATOM 866 C CA . GLN A 1 107 ? 0.914 -9.039 8.703 1 96.69 107 GLN A CA 1
ATOM 867 C C . GLN A 1 107 ? 2.174 -9.016 7.84 1 96.69 107 GLN A C 1
ATOM 869 O O . GLN A 1 107 ? 2.287 -9.781 6.879 1 96.69 107 GLN A O 1
ATOM 874 N N . ARG A 1 108 ? 3.074 -8.148 8.227 1 97.75 108 ARG A N 1
ATOM 875 C CA . ARG A 1 108 ? 4.375 -8.156 7.562 1 97.75 108 ARG A CA 1
ATOM 876 C C . ARG A 1 108 ? 5.125 -9.453 7.852 1 97.75 108 ARG A C 1
ATOM 878 O O . ARG A 1 108 ? 5.117 -9.945 8.984 1 97.75 108 ARG A O 1
ATOM 885 N N . ARG A 1 109 ? 5.746 -9.906 6.816 1 98.06 109 ARG A N 1
ATOM 886 C CA . ARG A 1 109 ? 6.539 -11.125 6.957 1 98.06 109 ARG A CA 1
ATOM 887 C C . ARG A 1 109 ? 8.016 -10.844 6.715 1 98.06 109 ARG A C 1
ATOM 889 O O . ARG A 1 109 ? 8.367 -9.969 5.926 1 98.06 109 ARG A O 1
ATOM 896 N N . ALA A 1 110 ? 8.836 -11.641 7.363 1 97.81 110 ALA A N 1
ATOM 897 C CA . ALA A 1 110 ? 10.281 -11.477 7.191 1 97.81 110 ALA A CA 1
ATOM 898 C C . ALA A 1 110 ? 10.703 -11.797 5.762 1 97.81 110 ALA A C 1
ATOM 900 O O . ALA A 1 110 ? 10.141 -12.695 5.129 1 97.81 110 ALA A O 1
ATOM 901 N N . LEU A 1 111 ? 11.688 -11.016 5.301 1 98.62 111 LEU A N 1
ATOM 902 C CA . LEU A 1 111 ? 12.344 -11.258 4.023 1 98.62 111 LEU A CA 1
ATOM 903 C C . LEU A 1 111 ? 13.844 -11.461 4.219 1 98.62 111 LEU A C 1
ATOM 905 O O . LEU A 1 111 ? 14.398 -11.094 5.258 1 98.62 111 LEU A O 1
ATOM 909 N N . LEU A 1 112 ? 14.438 -12.102 3.219 1 98.62 112 LEU A N 1
ATOM 910 C CA . LEU A 1 112 ? 15.883 -12.289 3.211 1 98.62 112 LEU A CA 1
ATOM 911 C C . LEU A 1 112 ? 16.547 -11.328 2.238 1 98.62 112 LEU A C 1
ATOM 913 O O . LEU A 1 112 ? 16.734 -11.656 1.062 1 98.62 112 LEU A O 1
ATOM 917 N N . PRO A 1 113 ? 16.969 -10.172 2.736 1 98.25 113 PRO A N 1
ATOM 918 C CA . PRO A 1 113 ? 17.5 -9.141 1.843 1 98.25 113 PRO A CA 1
ATOM 919 C C . PRO A 1 113 ? 18.734 -9.602 1.082 1 98.25 113 PRO A C 1
ATOM 921 O O . PRO A 1 113 ? 18.969 -9.164 -0.046 1 98.25 113 PRO A O 1
ATOM 924 N N . GLU A 1 114 ? 19.484 -10.469 1.681 1 98.19 114 GLU A N 1
ATOM 925 C CA . GLU A 1 114 ? 20.75 -10.914 1.091 1 98.19 114 GLU A CA 1
ATOM 926 C C . GLU A 1 114 ? 20.516 -11.734 -0.17 1 98.19 114 GLU A C 1
ATOM 928 O O . GLU A 1 114 ? 21.438 -11.961 -0.953 1 98.19 114 GLU A O 1
ATOM 933 N N . ARG A 1 115 ? 19.266 -12.195 -0.353 1 98.38 115 ARG A N 1
ATOM 934 C CA . ARG A 1 115 ? 18.922 -12.984 -1.53 1 98.38 115 ARG A CA 1
ATOM 935 C C . ARG A 1 115 ? 18.5 -12.086 -2.689 1 98.38 115 ARG A C 1
ATOM 937 O O . ARG A 1 115 ? 18.156 -12.57 -3.768 1 98.38 115 ARG A O 1
ATOM 944 N N . LEU A 1 116 ? 18.562 -10.766 -2.475 1 98.62 116 LEU A N 1
ATOM 945 C CA . LEU A 1 116 ? 18.188 -9.781 -3.486 1 98.62 116 LEU A CA 1
ATOM 946 C C . LEU A 1 116 ? 19.391 -8.93 -3.879 1 98.62 116 LEU A C 1
ATOM 948 O O . LEU A 1 116 ? 20.125 -8.43 -3.012 1 98.62 116 LEU A O 1
ATOM 952 N N . PRO A 1 117 ? 19.625 -8.766 -5.148 1 98.25 117 PRO A N 1
ATOM 953 C CA . PRO A 1 117 ? 20.703 -7.84 -5.535 1 98.25 117 PRO A CA 1
ATOM 954 C C . PRO A 1 117 ? 20.359 -6.383 -5.227 1 98.25 117 PRO A C 1
ATOM 956 O O . PRO A 1 117 ? 19.188 -5.988 -5.289 1 98.25 117 PRO A O 1
ATOM 959 N N . GLU A 1 118 ? 21.297 -5.551 -4.969 1 98.06 118 GLU A N 1
ATOM 960 C CA . GLU A 1 118 ? 21.094 -4.129 -4.719 1 98.06 118 GLU A CA 1
ATOM 961 C C . GLU A 1 118 ? 20.719 -3.391 -6 1 98.06 118 GLU A C 1
ATOM 963 O O . GLU A 1 118 ? 19.875 -2.488 -5.973 1 98.06 118 GLU A O 1
ATOM 968 N N . GLU A 1 119 ? 21.375 -3.859 -7.094 1 98 119 GLU A N 1
ATOM 969 C CA . GLU A 1 119 ? 21.125 -3.252 -8.398 1 98 119 GLU A CA 1
ATOM 970 C C . GLU A 1 119 ? 20.938 -4.316 -9.477 1 98 119 GLU A C 1
ATOM 972 O O . GLU A 1 119 ? 21.562 -5.383 -9.414 1 98 119 GLU A O 1
ATOM 977 N N . ALA A 1 120 ? 20.078 -4.008 -10.445 1 97.75 120 ALA A N 1
ATOM 978 C CA . ALA A 1 120 ? 19.875 -4.82 -11.641 1 97.75 120 ALA A CA 1
ATOM 979 C C . ALA A 1 120 ? 19.953 -3.975 -12.906 1 97.75 120 ALA A C 1
ATOM 981 O O . ALA A 1 120 ? 19.594 -2.793 -12.898 1 97.75 120 ALA A O 1
ATOM 982 N N . PRO A 1 121 ? 20.484 -4.582 -13.969 1 97.12 121 PRO A N 1
ATOM 983 C CA . PRO A 1 121 ? 20.656 -3.818 -15.211 1 97.12 121 PRO A CA 1
ATOM 984 C C . PRO A 1 121 ? 19.328 -3.332 -15.781 1 97.12 121 PRO A C 1
ATOM 986 O O . PRO A 1 121 ? 19.281 -2.303 -16.453 1 97.12 121 PRO A O 1
ATOM 989 N N . LYS A 1 122 ? 18.328 -4.117 -15.523 1 97.38 122 LYS A N 1
ATOM 990 C CA . LYS A 1 122 ? 16.984 -3.748 -15.992 1 97.38 122 LYS A CA 1
ATOM 991 C C . LYS A 1 122 ? 15.945 -3.949 -14.898 1 97.38 122 LYS A C 1
ATOM 993 O O . LYS A 1 122 ? 16.062 -4.867 -14.086 1 97.38 122 LYS A O 1
ATOM 998 N N . ALA A 1 123 ? 14.922 -3.043 -14.938 1 98.38 123 ALA A N 1
ATOM 999 C CA . ALA A 1 123 ? 13.758 -3.252 -14.078 1 98.38 123 ALA A CA 1
ATOM 1000 C C . ALA A 1 123 ? 12.898 -4.402 -14.594 1 98.38 123 ALA A C 1
ATOM 1002 O O . ALA A 1 123 ? 12.68 -4.531 -15.797 1 98.38 123 ALA A O 1
ATOM 1003 N N . ASP A 1 124 ? 12.359 -5.23 -13.703 1 97.81 124 ASP A N 1
ATOM 1004 C CA . ASP A 1 124 ? 11.5 -6.332 -14.117 1 97.81 124 ASP A CA 1
ATOM 1005 C C . ASP A 1 124 ? 10.188 -5.812 -14.695 1 97.81 124 ASP A C 1
ATOM 1007 O O . ASP A 1 124 ? 9.531 -4.953 -14.102 1 97.81 124 ASP A O 1
ATOM 1011 N N . GLY A 1 125 ? 9.867 -6.297 -15.852 1 98 125 GLY A N 1
ATOM 1012 C CA . GLY A 1 125 ? 8.547 -6.035 -16.391 1 98 125 GLY A CA 1
ATOM 1013 C C . GLY A 1 125 ? 7.48 -6.957 -15.836 1 98 125 GLY A C 1
ATOM 1014 O O . GLY A 1 125 ? 7.789 -7.887 -15.086 1 98 125 GLY A O 1
ATOM 1015 N N . ALA A 1 126 ? 6.258 -6.664 -16.125 1 98.38 126 ALA A N 1
ATOM 1016 C CA . ALA A 1 126 ? 5.152 -7.488 -15.656 1 98.38 126 ALA A CA 1
ATOM 1017 C C . ALA A 1 126 ? 5.109 -8.828 -16.391 1 98.38 126 ALA A C 1
ATOM 1019 O O . ALA A 1 126 ? 4.547 -9.805 -15.875 1 98.38 126 ALA A O 1
ATOM 1020 N N . GLY A 1 127 ? 5.781 -8.898 -17.609 1 98.06 127 GLY A N 1
ATOM 1021 C CA . GLY A 1 127 ? 5.676 -10.086 -18.438 1 98.06 127 GLY A CA 1
ATOM 1022 C C . GLY A 1 127 ? 4.32 -10.227 -19.109 1 98.06 127 GLY A C 1
ATOM 1023 O O . GLY A 1 127 ? 3.443 -9.375 -18.922 1 98.06 127 GLY A O 1
ATOM 1024 N N . ASP A 1 128 ? 4.145 -11.336 -19.891 1 98.19 128 ASP A N 1
ATOM 1025 C CA . ASP A 1 128 ? 2.873 -11.586 -20.578 1 98.19 128 ASP A CA 1
ATOM 1026 C C . ASP A 1 128 ? 1.818 -12.086 -19.594 1 98.19 128 ASP A C 1
ATOM 1028 O O . ASP A 1 128 ? 2.055 -13.055 -18.859 1 98.19 128 ASP A O 1
ATOM 1032 N N . PRO A 1 129 ? 0.7 -11.383 -19.594 1 98.5 129 PRO A N 1
ATOM 1033 C CA . PRO A 1 129 ? -0.364 -11.891 -18.719 1 98.5 129 PRO A CA 1
ATOM 1034 C C . PRO A 1 129 ? -0.811 -13.297 -19.094 1 98.5 129 PRO A C 1
ATOM 1036 O O . PRO A 1 129 ? -0.732 -13.688 -20.266 1 98.5 129 PRO A O 1
ATOM 1039 N N . ASN A 1 130 ? -1.296 -14.055 -18.109 1 98.75 130 ASN A N 1
ATOM 1040 C CA . ASN A 1 130 ? -1.851 -15.375 -18.359 1 98.75 130 ASN A CA 1
ATOM 1041 C C . ASN A 1 130 ? -3.273 -15.5 -17.828 1 98.75 130 ASN A C 1
ATOM 1043 O O . ASN A 1 130 ? -3.762 -16.609 -17.594 1 98.75 130 ASN A O 1
ATOM 1047 N N . THR A 1 131 ? -3.928 -14.375 -17.516 1 98.31 131 THR A N 1
ATOM 1048 C CA . THR A 1 131 ? -5.332 -14.344 -17.125 1 98.31 131 THR A CA 1
ATOM 1049 C C . THR A 1 131 ? -6.172 -13.641 -18.188 1 98.31 131 THR A C 1
ATOM 1051 O O . THR A 1 131 ? -5.668 -12.781 -18.906 1 98.31 131 THR A O 1
ATOM 1054 N N . GLU A 1 132 ? -7.484 -14.062 -18.234 1 95.56 132 GLU A N 1
ATOM 1055 C CA . GLU A 1 132 ? -8.469 -13.477 -19.125 1 95.56 132 GLU A CA 1
ATOM 1056 C C . GLU A 1 132 ? -9.789 -13.211 -18.406 1 95.56 132 GLU A C 1
ATOM 1058 O O . GLU A 1 132 ? -10.711 -14.023 -18.453 1 95.56 132 GLU A O 1
ATOM 1063 N N . PRO A 1 133 ? -9.773 -12.062 -17.766 1 93.19 133 PRO A N 1
ATOM 1064 C CA . PRO A 1 133 ? -10.977 -11.766 -16.984 1 93.19 133 PRO A CA 1
ATOM 1065 C C . PRO A 1 133 ? -12.227 -11.648 -17.859 1 93.19 133 PRO A C 1
ATOM 1067 O O . PRO A 1 133 ? -12.141 -11.273 -19.031 1 93.19 133 PRO A O 1
ATOM 1070 N N . ALA A 1 134 ? -13.352 -12.164 -17.172 1 82.44 134 ALA A N 1
ATOM 1071 C CA . ALA A 1 134 ? -14.641 -11.953 -17.828 1 82.44 134 ALA A CA 1
ATOM 1072 C C . ALA A 1 134 ? -15.117 -10.516 -17.656 1 82.44 134 ALA A C 1
ATOM 1074 O O . ALA A 1 134 ? -14.906 -9.906 -16.609 1 82.44 134 ALA A O 1
ATOM 1075 N N . ASP A 1 135 ? -15.508 -9.906 -18.594 1 76.06 135 ASP A N 1
ATOM 1076 C CA . ASP A 1 135 ? -15.922 -8.508 -18.609 1 76.06 135 ASP A CA 1
ATOM 1077 C C . ASP A 1 135 ? -16.922 -8.219 -17.484 1 76.06 135 ASP A C 1
ATOM 1079 O O . ASP A 1 135 ? -16.969 -7.109 -16.953 1 76.06 135 ASP A O 1
ATOM 1083 N N . THR A 1 136 ? -17.406 -9.289 -16.953 1 76.12 136 THR A N 1
ATOM 1084 C CA . THR A 1 136 ? -18.578 -9.023 -16.109 1 76.12 136 THR A CA 1
ATOM 1085 C C . THR A 1 136 ? -18.219 -9.164 -14.625 1 76.12 136 THR A C 1
ATOM 1087 O O . THR A 1 136 ? -19.047 -8.898 -13.758 1 76.12 136 THR A O 1
ATOM 1090 N N . ALA A 1 137 ? -17 -9.461 -14.383 1 84.38 137 ALA A N 1
ATOM 1091 C CA . ALA A 1 137 ? -16.719 -9.664 -12.961 1 84.38 137 ALA A CA 1
ATOM 1092 C C . ALA A 1 137 ? -16.547 -8.328 -12.25 1 84.38 137 ALA A C 1
ATOM 1094 O O . ALA A 1 137 ? -15.75 -7.492 -12.664 1 84.38 137 ALA A O 1
ATOM 1095 N N . PRO A 1 138 ? -17.328 -8.203 -11.219 1 85.62 138 PRO A N 1
ATOM 1096 C CA . PRO A 1 138 ? -17.25 -6.922 -10.516 1 85.62 138 PRO A CA 1
ATOM 1097 C C . PRO A 1 138 ? -15.922 -6.723 -9.789 1 85.62 138 PRO A C 1
ATOM 1099 O O . PRO A 1 138 ? -15.359 -7.684 -9.258 1 85.62 138 PRO A O 1
ATOM 1102 N N . ILE A 1 139 ? -15.438 -5.527 -9.82 1 91.38 139 ILE A N 1
ATOM 1103 C CA . ILE A 1 139 ? -14.203 -5.184 -9.125 1 91.38 139 ILE A CA 1
ATOM 1104 C C . ILE A 1 139 ? -14.492 -4.152 -8.039 1 91.38 139 ILE A C 1
ATOM 1106 O O . ILE A 1 139 ? -15.422 -3.35 -8.172 1 91.38 139 ILE A O 1
ATOM 1110 N N . MET B 1 1 ? -19.375 -19.875 3.74 1 36.75 1 MET B N 1
ATOM 1111 C CA . MET B 1 1 ? -19.797 -18.469 3.672 1 36.75 1 MET B CA 1
ATOM 1112 C C . MET B 1 1 ? -19.25 -17.797 2.416 1 36.75 1 MET B C 1
ATOM 1114 O O . MET B 1 1 ? -18.031 -17.797 2.182 1 36.75 1 MET B O 1
ATOM 1118 N N . THR B 1 2 ? -19.938 -17.734 1.423 1 46.16 2 THR B N 1
ATOM 1119 C CA . THR B 1 2 ? -19.484 -17.25 0.114 1 46.16 2 THR B CA 1
ATOM 1120 C C . THR B 1 2 ? -18.859 -15.875 0.22 1 46.16 2 THR B C 1
ATOM 1122 O O . THR B 1 2 ? -19.5 -14.922 0.654 1 46.16 2 THR B O 1
ATOM 1125 N N . ASP B 1 3 ? -17.609 -15.781 0.527 1 66.38 3 ASP B N 1
ATOM 1126 C CA . ASP B 1 3 ? -17 -14.484 0.778 1 66.38 3 ASP B CA 1
ATOM 1127 C C . ASP B 1 3 ? -17.219 -13.539 -0.405 1 66.38 3 ASP B C 1
ATOM 1129 O O . ASP B 1 3 ? -16.844 -13.859 -1.536 1 66.38 3 ASP B O 1
ATOM 1133 N N . THR B 1 4 ? -18.328 -12.688 -0.293 1 88.19 4 THR B N 1
ATOM 1134 C CA . THR B 1 4 ? -18.719 -11.703 -1.3 1 88.19 4 THR B CA 1
ATOM 1135 C C . THR B 1 4 ? -17.594 -10.703 -1.546 1 88.19 4 THR B C 1
ATOM 1137 O O . THR B 1 4 ? -16.969 -10.219 -0.599 1 88.19 4 THR B O 1
ATOM 1140 N N . ILE B 1 5 ? -17.359 -10.523 -2.816 1 96.12 5 ILE B N 1
ATOM 1141 C CA . ILE B 1 5 ? -16.359 -9.555 -3.252 1 96.12 5 ILE B CA 1
ATOM 1142 C C . ILE B 1 5 ? -16.734 -8.164 -2.754 1 96.12 5 ILE B C 1
ATOM 1144 O O . ILE B 1 5 ? -17.891 -7.738 -2.895 1 96.12 5 ILE B O 1
ATOM 1148 N N . ARG B 1 6 ? -15.852 -7.543 -2.107 1 97.56 6 ARG B N 1
ATOM 1149 C CA . ARG B 1 6 ? -16.031 -6.152 -1.705 1 97.56 6 ARG B CA 1
ATOM 1150 C C . ARG B 1 6 ? -15.539 -5.199 -2.785 1 97.56 6 ARG B C 1
ATOM 1152 O O . ARG B 1 6 ? -14.344 -5.156 -3.078 1 97.56 6 ARG B O 1
ATOM 1159 N N . LEU B 1 7 ? -16.406 -4.395 -3.279 1 97.56 7 LEU B N 1
ATOM 1160 C CA . LEU B 1 7 ? -16.156 -3.6 -4.477 1 97.56 7 LEU B CA 1
ATOM 1161 C C . LEU B 1 7 ? -15.328 -2.359 -4.141 1 97.56 7 LEU B C 1
ATOM 1163 O O . LEU B 1 7 ? -15.547 -1.73 -3.104 1 97.56 7 LEU B O 1
ATOM 1167 N N . ILE B 1 8 ? -14.484 -1.923 -5.098 1 98 8 ILE B N 1
ATOM 1168 C CA . ILE B 1 8 ? -13.625 -0.772 -4.855 1 98 8 ILE B CA 1
ATOM 1169 C C . ILE B 1 8 ? -14.438 0.516 -4.992 1 98 8 ILE B C 1
ATOM 1171 O O . ILE B 1 8 ? -14.008 1.577 -4.531 1 98 8 ILE B O 1
ATOM 1175 N N . GLU B 1 9 ? -15.633 0.485 -5.605 1 97.31 9 GLU B N 1
ATOM 1176 C CA . GLU B 1 9 ? -16.484 1.659 -5.766 1 97.31 9 GLU B CA 1
ATOM 1177 C C . GLU B 1 9 ? -16.938 2.209 -4.414 1 97.31 9 GLU B C 1
ATOM 1179 O O . GLU B 1 9 ? -17.344 3.365 -4.316 1 97.31 9 GLU B O 1
ATOM 1184 N N . ALA B 1 10 ? -16.844 1.374 -3.404 1 98 10 ALA B N 1
ATOM 1185 C CA . ALA B 1 10 ? -17.234 1.795 -2.062 1 98 10 ALA B CA 1
ATOM 1186 C C . ALA B 1 10 ? -16.234 2.801 -1.49 1 98 10 ALA B C 1
ATOM 1188 O O . ALA B 1 10 ? -16.516 3.459 -0.487 1 98 10 ALA B O 1
ATOM 1189 N N . VAL B 1 11 ? -15.047 2.928 -2.084 1 98.75 11 VAL B N 1
ATOM 1190 C CA . VAL B 1 11 ? -14 3.809 -1.573 1 98.75 11 VAL B CA 1
ATOM 1191 C C . VAL B 1 11 ? -14.266 5.242 -2.027 1 98.75 11 VAL B C 1
ATOM 1193 O O . VAL B 1 11 ? -14.289 5.527 -3.227 1 98.75 11 VAL B O 1
ATOM 1196 N N . ALA B 1 12 ? -14.422 6.113 -1.086 1 98.88 12 ALA B N 1
ATOM 1197 C CA . ALA B 1 12 ? -14.719 7.508 -1.4 1 98.88 12 ALA B CA 1
ATOM 1198 C C . ALA B 1 12 ? -13.438 8.328 -1.503 1 98.88 12 ALA B C 1
ATOM 1200 O O . ALA B 1 12 ? -13.391 9.336 -2.213 1 98.88 12 ALA B O 1
ATOM 1201 N N . SER B 1 13 ? -12.453 7.969 -0.772 1 98.94 13 SER B N 1
ATOM 1202 C CA . SER B 1 13 ? -11.172 8.664 -0.687 1 98.94 13 SER B CA 1
ATOM 1203 C C . SER B 1 13 ? -10.141 7.828 0.061 1 98.94 13 SER B C 1
ATOM 1205 O O . SER B 1 13 ? -10.414 6.688 0.444 1 98.94 13 SER B O 1
ATOM 1207 N N . TYR B 1 14 ? -8.961 8.383 0.173 1 98.94 14 TYR B N 1
ATOM 1208 C CA . TYR B 1 14 ? -7.906 7.75 0.954 1 98.94 14 TYR B CA 1
ATOM 1209 C C . TYR B 1 14 ? -7.328 8.719 1.974 1 98.94 14 TYR B C 1
ATOM 1211 O O . TYR B 1 14 ? -7.367 9.938 1.775 1 98.94 14 TYR B O 1
ATOM 1219 N N . HIS B 1 15 ? -6.816 8.125 3.057 1 98.94 15 HIS B N 1
ATOM 1220 C CA . HIS B 1 15 ? -5.93 8.828 3.975 1 98.94 15 HIS B CA 1
ATOM 1221 C C . HIS B 1 15 ? -4.562 8.156 4.047 1 98.94 15 HIS B C 1
ATOM 1223 O O . HIS B 1 15 ? -4.477 6.926 4.078 1 98.94 15 HIS B O 1
ATOM 1229 N N . ALA B 1 16 ? -3.584 8.969 4.016 1 99 16 ALA B N 1
ATOM 1230 C CA . ALA B 1 16 ? -2.258 8.547 4.457 1 99 16 ALA B CA 1
ATOM 1231 C C . ALA B 1 16 ? -1.885 9.219 5.777 1 99 16 ALA B C 1
ATOM 1233 O O . ALA B 1 16 ? -1.923 10.445 5.895 1 99 16 ALA B O 1
ATOM 1234 N N . HIS B 1 17 ? -1.608 8.43 6.758 1 98.94 17 HIS B N 1
ATOM 1235 C CA . HIS B 1 17 ? -1.094 8.922 8.031 1 98.94 17 HIS B CA 1
ATOM 1236 C C . HIS B 1 17 ? 0.417 8.742 8.125 1 98.94 17 HIS B C 1
ATOM 1238 O O . HIS B 1 17 ? 0.91 7.609 8.148 1 98.94 17 HIS B O 1
ATOM 1244 N N . VAL B 1 18 ? 1.157 9.844 8.188 1 98.94 18 VAL B N 1
ATOM 1245 C CA . VAL B 1 18 ? 2.613 9.82 8.266 1 98.94 18 VAL B CA 1
ATOM 1246 C C . VAL B 1 18 ? 3.049 9.984 9.727 1 98.94 18 VAL B C 1
ATOM 1248 O O . VAL B 1 18 ? 2.854 11.047 10.32 1 98.94 18 VAL B O 1
ATOM 1251 N N . TYR B 1 19 ? 3.67 8.969 10.242 1 98.94 19 TYR B N 1
ATOM 1252 C CA . TYR B 1 19 ? 4.047 8.961 11.656 1 98.94 19 TYR B CA 1
ATOM 1253 C C . TYR B 1 19 ? 5.5 9.375 11.836 1 98.94 19 TYR B C 1
ATOM 1255 O O . TYR B 1 19 ? 6.32 9.203 10.93 1 98.94 19 TYR B O 1
ATOM 1263 N N . PHE B 1 20 ? 5.781 9.883 12.984 1 98.81 20 PHE B N 1
ATOM 1264 C CA . PHE B 1 20 ? 7.168 10.188 13.32 1 98.81 20 PHE B CA 1
ATOM 1265 C C . PHE B 1 20 ? 7.406 10.039 14.82 1 98.81 20 PHE B C 1
ATOM 1267 O O . PHE B 1 20 ? 6.52 10.328 15.625 1 98.81 20 PHE B O 1
ATOM 1274 N N . ASP B 1 21 ? 8.461 9.492 15.086 1 97.44 21 ASP B N 1
ATOM 1275 C CA . ASP B 1 21 ? 8.914 9.242 16.453 1 97.44 21 ASP B CA 1
ATOM 1276 C C . ASP B 1 21 ? 10.344 9.75 16.656 1 97.44 21 ASP B C 1
ATOM 1278 O O . ASP B 1 21 ? 11.289 9.195 16.078 1 97.44 21 ASP B O 1
ATOM 1282 N N . GLY B 1 22 ? 10.469 10.797 17.469 1 97 22 GLY B N 1
ATOM 1283 C CA . GLY B 1 22 ? 11.773 11.383 17.703 1 97 22 GLY B CA 1
ATOM 1284 C C . GLY B 1 22 ? 12.102 12.523 16.766 1 97 22 GLY B C 1
ATOM 1285 O O . GLY B 1 22 ? 11.367 12.766 15.797 1 97 22 GLY B O 1
ATOM 1286 N N . ALA B 1 23 ? 13.18 13.188 17.016 1 97.75 23 ALA B N 1
ATOM 1287 C CA . ALA B 1 23 ? 13.539 14.422 16.328 1 97.75 23 ALA B CA 1
ATOM 1288 C C . ALA B 1 23 ? 13.914 14.164 14.875 1 97.75 23 ALA B C 1
ATOM 1290 O O . ALA B 1 23 ? 13.555 14.945 13.992 1 97.75 23 ALA B O 1
ATOM 1291 N N . ASP B 1 24 ? 14.609 13.117 14.648 1 98 24 ASP B N 1
ATOM 1292 C CA . ASP B 1 24 ? 15.047 12.828 13.289 1 98 24 ASP B CA 1
ATOM 1293 C C . ASP B 1 24 ? 13.859 12.5 12.391 1 98 24 ASP B C 1
ATOM 1295 O O . ASP B 1 24 ? 13.75 13.031 11.281 1 98 24 ASP B O 1
ATOM 1299 N N . GLU B 1 25 ? 12.984 11.633 12.812 1 98.44 25 GLU B N 1
ATOM 1300 C CA . GLU B 1 25 ? 11.812 11.297 12.023 1 98.44 25 GLU B CA 1
ATOM 1301 C C . GLU B 1 25 ? 10.891 12.508 11.852 1 98.44 25 GLU B C 1
ATOM 1303 O O . GLU B 1 25 ? 10.273 12.68 10.805 1 98.44 25 GLU B O 1
ATOM 1308 N N . ARG B 1 26 ? 10.844 13.297 12.891 1 98.62 26 ARG B N 1
ATOM 1309 C CA . ARG B 1 26 ? 10.039 14.516 12.805 1 98.62 26 ARG B CA 1
ATOM 1310 C C . ARG B 1 26 ? 10.516 15.406 11.664 1 98.62 26 ARG B C 1
ATOM 1312 O O . ARG B 1 26 ? 9.711 15.883 10.859 1 98.62 26 ARG B O 1
ATOM 1319 N N . ALA B 1 27 ? 11.773 15.602 11.625 1 98.5 27 ALA B N 1
ATOM 1320 C CA . ALA B 1 27 ? 12.352 16.422 10.562 1 98.5 27 ALA B CA 1
ATOM 1321 C C . ALA B 1 27 ? 12.102 15.812 9.195 1 98.5 27 ALA B C 1
ATOM 1323 O O . ALA B 1 27 ? 11.766 16.516 8.242 1 98.5 27 ALA B O 1
ATOM 1324 N N . THR B 1 28 ? 12.266 14.547 9.086 1 98.56 28 THR B N 1
ATOM 1325 C CA . THR B 1 28 ? 12.023 13.844 7.828 1 98.56 28 THR B CA 1
ATOM 1326 C C . THR B 1 28 ? 10.562 13.953 7.418 1 98.56 28 THR B C 1
ATOM 1328 O O . THR B 1 28 ? 10.258 14.156 6.242 1 98.56 28 THR B O 1
ATOM 1331 N N . ALA B 1 29 ? 9.68 13.828 8.359 1 98.81 29 ALA B N 1
ATOM 1332 C CA . ALA B 1 29 ? 8.25 13.938 8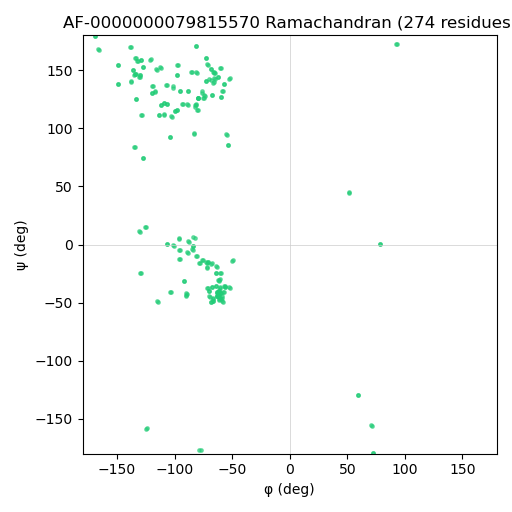.102 1 98.81 29 ALA B CA 1
ATOM 1333 C C . ALA B 1 29 ? 7.891 15.336 7.598 1 98.81 29 ALA B C 1
ATOM 1335 O O . ALA B 1 29 ? 7.051 15.484 6.707 1 98.81 29 ALA B O 1
ATOM 1336 N N . GLU B 1 30 ? 8.492 16.297 8.18 1 98.62 30 GLU B N 1
ATOM 1337 C CA . GLU B 1 30 ? 8.258 17.672 7.75 1 98.62 30 GLU B CA 1
ATOM 1338 C C . GLU B 1 30 ? 8.703 17.875 6.305 1 98.62 30 GLU B C 1
ATOM 1340 O O . GLU B 1 30 ? 8 18.516 5.52 1 98.62 30 GLU B O 1
ATOM 1345 N N . LEU B 1 31 ? 9.812 17.375 6.012 1 98.5 31 LEU B N 1
ATOM 1346 C CA . LEU B 1 31 ? 10.312 17.453 4.641 1 98.5 31 LEU B CA 1
ATOM 1347 C C . LEU B 1 31 ? 9.359 16.766 3.674 1 98.5 31 LEU B C 1
ATOM 1349 O O . LEU B 1 31 ? 9.016 17.312 2.625 1 98.5 31 LEU B O 1
ATOM 1353 N N . LEU B 1 32 ? 8.938 15.594 4.02 1 98.62 32 LEU B N 1
ATOM 1354 C CA . LEU B 1 32 ? 8.016 14.836 3.182 1 98.62 32 LEU B CA 1
ATOM 1355 C C . LEU B 1 32 ? 6.711 15.602 2.973 1 98.62 32 LEU B C 1
ATOM 1357 O O . LEU B 1 32 ? 6.18 15.633 1.86 1 98.62 32 LEU B O 1
ATOM 1361 N N . ARG B 1 33 ? 6.23 16.203 4.023 1 98.69 33 ARG B N 1
ATOM 1362 C CA . ARG B 1 33 ? 5 16.984 3.957 1 98.69 33 ARG B CA 1
ATOM 1363 C C . ARG B 1 33 ? 5.121 18.125 2.938 1 98.69 33 ARG B C 1
ATOM 1365 O O . ARG B 1 33 ? 4.223 18.312 2.117 1 98.69 33 ARG B O 1
ATOM 1372 N N . THR B 1 34 ? 6.238 18.766 3.02 1 97.5 34 THR B N 1
ATOM 1373 C CA . THR B 1 34 ? 6.508 19.844 2.082 1 97.5 34 THR B CA 1
ATOM 1374 C C . THR B 1 34 ? 6.566 19.328 0.65 1 97.5 34 THR B C 1
ATOM 1376 O O . THR B 1 34 ? 5.953 19.906 -0.251 1 97.5 34 THR B O 1
ATOM 1379 N N . GLU B 1 35 ? 7.211 18.281 0.488 1 97.62 35 GLU B N 1
ATOM 1380 C CA . GLU B 1 35 ? 7.391 17.719 -0.844 1 97.62 35 GLU B CA 1
ATOM 1381 C C . GLU B 1 35 ? 6.066 17.219 -1.419 1 97.62 35 GLU B C 1
ATOM 1383 O O . GLU B 1 35 ? 5.828 17.328 -2.623 1 97.62 35 GLU B O 1
ATOM 1388 N N . ILE B 1 36 ? 5.211 16.672 -0.621 1 98.38 36 ILE B N 1
ATOM 1389 C CA . ILE B 1 36 ? 3.883 16.266 -1.063 1 98.38 36 ILE B CA 1
ATOM 1390 C C . ILE B 1 36 ? 3.107 17.484 -1.555 1 98.38 36 ILE B C 1
ATOM 1392 O O . ILE B 1 36 ? 2.539 17.469 -2.648 1 98.38 36 ILE B O 1
ATOM 1396 N N . GLY B 1 37 ? 3.133 18.516 -0.797 1 98.06 37 GLY B N 1
ATOM 1397 C CA . GLY B 1 37 ? 2.389 19.719 -1.144 1 98.06 37 GLY B CA 1
ATOM 1398 C C . GLY B 1 37 ? 2.877 20.375 -2.42 1 98.06 37 GLY B C 1
ATOM 1399 O O . GLY B 1 37 ? 2.1 21.016 -3.135 1 98.06 37 GLY B O 1
ATOM 1400 N N . GLU B 1 38 ? 4.09 20.141 -2.76 1 97.06 38 GLU B N 1
ATOM 1401 C CA . GLU B 1 38 ? 4.691 20.734 -3.951 1 97.06 38 GLU B CA 1
ATOM 1402 C C . GLU B 1 38 ? 4.309 19.953 -5.207 1 97.06 38 GLU B C 1
ATOM 1404 O O . GLU B 1 38 ? 4.488 20.438 -6.324 1 97.06 38 GLU B O 1
ATOM 1409 N N . ARG B 1 39 ? 3.686 18.781 -5.027 1 97.56 39 ARG B N 1
ATOM 1410 C CA . ARG B 1 39 ? 3.611 17.875 -6.172 1 97.56 39 ARG B CA 1
ATOM 1411 C C . ARG B 1 39 ? 2.184 17.391 -6.391 1 97.56 39 ARG B C 1
ATOM 1413 O O . ARG B 1 39 ? 1.828 16.969 -7.496 1 97.56 39 ARG B O 1
ATOM 1420 N N . PHE B 1 40 ? 1.407 17.422 -5.305 1 98.25 40 PHE B N 1
ATOM 1421 C CA . PHE B 1 40 ? 0.098 16.781 -5.398 1 98.25 40 PHE B CA 1
ATOM 1422 C C . PHE B 1 40 ? -0.993 17.703 -4.879 1 98.25 40 PHE B C 1
ATOM 1424 O O . PHE B 1 40 ? -0.782 18.438 -3.908 1 98.25 40 PHE B O 1
ATOM 1431 N N . VAL B 1 41 ? -2.172 17.641 -5.535 1 98.38 41 VAL B N 1
ATOM 1432 C CA . VAL B 1 41 ? -3.363 18.328 -5.055 1 98.38 41 VAL B CA 1
ATOM 1433 C C . VAL B 1 41 ? -4.059 17.484 -3.99 1 98.38 41 VAL B C 1
ATOM 1435 O O . VAL B 1 41 ? -4.82 16.562 -4.316 1 98.38 41 VAL B O 1
ATOM 1438 N N . VAL B 1 42 ? -3.707 17.828 -2.717 1 98.75 42 VAL B N 1
ATOM 1439 C CA . VAL B 1 42 ? -4.219 17.062 -1.591 1 98.75 42 VAL B CA 1
ATOM 1440 C C . VAL B 1 42 ? -4.625 18 -0.458 1 98.75 42 VAL B C 1
ATOM 1442 O O . VAL B 1 42 ? -4.414 19.203 -0.542 1 98.75 42 VAL B O 1
ATOM 1445 N N . ARG B 1 43 ? -5.297 17.391 0.535 1 98.94 43 ARG B N 1
ATOM 1446 C CA . ARG B 1 43 ? -5.531 18.109 1.786 1 98.94 43 ARG B CA 1
ATOM 1447 C C . ARG B 1 43 ? -4.578 17.625 2.877 1 98.94 43 ARG B C 1
ATOM 1449 O O . ARG B 1 43 ? -4.656 16.484 3.322 1 98.94 43 ARG B O 1
ATOM 1456 N N . LEU B 1 44 ? -3.686 18.5 3.207 1 98.88 44 LEU B N 1
ATOM 1457 C CA . LEU B 1 44 ? -2.783 18.234 4.324 1 98.88 44 LEU B CA 1
ATOM 1458 C C . LEU B 1 44 ? -3.451 18.578 5.652 1 98.88 44 LEU B C 1
ATOM 1460 O O . LEU B 1 44 ? -3.838 19.719 5.887 1 98.88 44 LEU B O 1
ATOM 1464 N N . GLY B 1 45 ? -3.551 17.531 6.465 1 98.81 45 GLY B N 1
ATOM 1465 C CA . GLY B 1 45 ? -4.168 17.734 7.77 1 98.81 45 GLY B CA 1
ATOM 1466 C C . GLY B 1 45 ? -3.238 18.375 8.773 1 98.81 45 GLY B C 1
ATOM 1467 O O . GLY B 1 45 ? -2.111 18.75 8.438 1 98.81 45 GLY B O 1
ATOM 1468 N N . ARG B 1 46 ? -3.74 18.5 9.961 1 98.12 46 ARG B N 1
ATOM 1469 C CA . ARG B 1 46 ? -2.988 19.125 11.039 1 98.12 46 ARG B CA 1
ATOM 1470 C C . ARG B 1 46 ? -1.771 18.297 11.422 1 98.12 46 ARG B C 1
ATOM 1472 O O . ARG B 1 46 ? -1.793 17.062 11.305 1 98.12 46 ARG B O 1
ATOM 1479 N N . TRP B 1 47 ? -0.79 19.047 11.836 1 98.56 47 TRP B N 1
ATOM 1480 C CA . TRP B 1 47 ? 0.385 18.422 12.445 1 98.56 47 TRP B CA 1
ATOM 1481 C C . TRP B 1 47 ? 0.12 18.078 13.906 1 98.56 47 TRP B C 1
ATOM 1483 O O . TRP B 1 47 ? -0.158 18.953 14.719 1 98.56 47 TRP B O 1
ATOM 1493 N N . HIS B 1 48 ? 0.137 16.797 14.242 1 98.69 48 HIS B N 1
ATOM 1494 C CA . HIS B 1 48 ? -0.121 16.375 15.617 1 98.69 48 HIS B CA 1
ATOM 1495 C C . HIS B 1 48 ? 1.162 15.93 16.297 1 98.69 48 HIS B C 1
ATOM 1497 O O . HIS B 1 48 ? 1.746 14.906 15.93 1 98.69 48 HIS B O 1
ATOM 1503 N N . GLU B 1 49 ? 1.513 16.562 17.375 1 98.12 49 GLU B N 1
ATOM 1504 C CA . GLU B 1 49 ? 2.732 16.25 18.109 1 98.12 49 GLU B CA 1
ATOM 1505 C C . GLU B 1 49 ? 2.482 15.172 19.172 1 98.12 49 GLU B C 1
ATOM 1507 O O . GLU B 1 49 ? 3.422 14.688 19.797 1 98.12 49 GLU B O 1
ATOM 1512 N N . ILE B 1 50 ? 1.186 14.836 19.297 1 97.62 50 ILE B N 1
ATOM 1513 C CA . ILE B 1 50 ? 0.778 13.828 20.266 1 97.62 50 ILE B CA 1
ATOM 1514 C C . ILE B 1 50 ? -0.197 12.852 19.609 1 97.62 50 ILE B C 1
ATOM 1516 O O . ILE B 1 50 ? -0.81 13.164 18.594 1 97.62 50 ILE B O 1
ATOM 1520 N N . PRO B 1 51 ? -0.37 11.641 20.203 1 97.94 51 PRO B N 1
ATOM 1521 C CA . PRO B 1 51 ? -1.372 10.703 19.688 1 97.94 51 PRO B CA 1
ATOM 1522 C C . PRO B 1 51 ? -2.777 11.297 19.656 1 97.94 51 PRO B C 1
ATOM 1524 O O . PRO B 1 51 ? -3.162 12.023 20.578 1 97.94 51 PRO B O 1
ATOM 1527 N N . VAL B 1 52 ? -3.441 11.031 18.609 1 98.12 52 VAL B N 1
ATOM 1528 C CA . VAL B 1 52 ? -4.816 11.5 18.453 1 98.12 52 VAL B CA 1
ATOM 1529 C C . VAL B 1 52 ? -5.676 10.391 17.859 1 98.12 52 VAL B C 1
ATOM 1531 O O . VAL B 1 52 ? -5.227 9.648 16.984 1 98.12 52 VAL B O 1
ATOM 1534 N N . GLY B 1 53 ? -6.914 10.242 18.328 1 97.56 53 GLY B N 1
ATOM 1535 C CA . GLY B 1 53 ? -7.801 9.211 17.812 1 97.56 53 GLY B CA 1
ATOM 1536 C C . GLY B 1 53 ? -7.238 7.809 17.984 1 97.56 53 GLY B C 1
ATOM 1537 O O . GLY B 1 53 ? -6.859 7.41 19.078 1 97.56 53 GLY B O 1
ATOM 1538 N N . PRO B 1 54 ? -7.242 7.078 16.891 1 98.69 54 PRO B N 1
ATOM 1539 C CA . PRO B 1 54 ? -6.723 5.711 16.969 1 98.69 54 PRO B CA 1
ATOM 1540 C C . PRO B 1 54 ? -5.207 5.645 16.828 1 98.69 54 PRO B C 1
ATOM 1542 O O . PRO B 1 54 ? -4.621 4.562 16.906 1 98.69 54 PRO B O 1
ATOM 1545 N N . HIS B 1 55 ? -4.574 6.738 16.562 1 98.69 55 HIS B N 1
ATOM 1546 C CA . HIS B 1 55 ? -3.146 6.762 16.25 1 98.69 55 HIS B CA 1
ATOM 1547 C C . HIS B 1 55 ? -2.312 6.887 17.531 1 98.69 55 HIS B C 1
ATOM 1549 O O . HIS B 1 55 ? -2.514 7.812 18.312 1 98.69 55 HIS B O 1
ATOM 1555 N N . THR B 1 56 ? -1.309 6.094 17.688 1 98.56 56 THR B N 1
ATOM 1556 C CA . THR B 1 56 ? -0.586 5.977 18.953 1 98.56 56 THR B CA 1
ATOM 1557 C C . THR B 1 56 ? 0.718 6.766 18.906 1 98.56 56 THR B C 1
ATOM 1559 O O . THR B 1 56 ? 1.484 6.77 19.859 1 98.56 56 THR B O 1
ATOM 1562 N N . LEU B 1 57 ? 1.024 7.414 17.797 1 98.56 57 LEU B N 1
ATOM 1563 C CA . LEU B 1 57 ? 2.205 8.25 17.625 1 98.56 57 LEU B CA 1
ATOM 1564 C C . LEU B 1 57 ? 1.832 9.602 17.016 1 98.56 57 LEU B C 1
ATOM 1566 O O . LEU B 1 57 ? 0.793 9.719 16.359 1 98.56 57 LEU B O 1
ATOM 1570 N N . PRO B 1 58 ? 2.729 10.633 17.234 1 98.69 58 PRO B N 1
ATOM 1571 C CA . PRO B 1 58 ? 2.58 11.867 16.453 1 98.69 58 PRO B CA 1
ATOM 1572 C C . PRO B 1 58 ? 2.512 11.602 14.945 1 98.69 58 PRO B C 1
ATOM 1574 O O . PRO B 1 58 ? 3.16 10.68 14.445 1 98.69 58 PRO B O 1
ATOM 1577 N N . MET B 1 59 ? 1.677 12.367 14.281 1 98.88 59 MET B N 1
ATOM 1578 C CA . MET B 1 59 ? 1.482 12.141 12.852 1 98.88 59 MET B CA 1
ATOM 1579 C C . MET B 1 59 ? 0.766 13.32 12.195 1 98.88 59 MET B C 1
ATOM 1581 O O . MET B 1 59 ? 0.358 14.258 12.883 1 98.88 59 MET B O 1
ATOM 1585 N N . TYR B 1 60 ? 0.78 13.312 10.906 1 98.88 60 TYR B N 1
ATOM 1586 C CA . TYR B 1 60 ? -0.176 14.109 10.148 1 98.88 60 TYR B CA 1
ATOM 1587 C C . TYR B 1 60 ? -0.874 13.266 9.086 1 98.88 60 TYR B C 1
ATOM 1589 O O . TYR B 1 60 ? -0.395 12.18 8.734 1 98.88 60 TYR B O 1
ATOM 1597 N N . GLN B 1 61 ? -2.004 13.812 8.711 1 98.88 61 GLN B N 1
ATOM 1598 C CA . GLN B 1 61 ? -2.826 13.125 7.719 1 98.88 61 GLN B CA 1
ATOM 1599 C C . GLN B 1 61 ? -2.768 13.828 6.367 1 98.88 61 GLN B C 1
ATOM 1601 O O . GLN B 1 61 ? -2.812 15.055 6.301 1 98.88 61 GLN B O 1
ATOM 1606 N N . VAL B 1 62 ? -2.645 13.055 5.293 1 98.94 62 VAL B N 1
ATOM 1607 C CA . VAL B 1 62 ? -2.854 13.492 3.918 1 98.94 62 VAL B CA 1
ATOM 1608 C C . VAL B 1 62 ? -4.141 12.875 3.371 1 98.94 62 VAL B C 1
ATOM 1610 O O . VAL B 1 62 ? -4.238 11.656 3.213 1 98.94 62 VAL B O 1
ATOM 1613 N N . ALA B 1 63 ? -5.141 13.633 3.127 1 98.94 63 ALA B N 1
ATOM 1614 C CA . ALA B 1 63 ? -6.371 13.172 2.488 1 98.94 63 ALA B CA 1
ATOM 1615 C C . ALA B 1 63 ? -6.332 13.422 0.982 1 98.94 63 ALA B C 1
ATOM 1617 O O . ALA B 1 63 ? -5.969 14.508 0.534 1 98.94 63 ALA B O 1
ATOM 1618 N N . PHE B 1 64 ? -6.684 12.375 0.203 1 98.94 64 PHE B N 1
ATOM 1619 C CA . PHE B 1 64 ? -6.547 12.562 -1.237 1 98.94 64 PHE B CA 1
ATOM 1620 C C . PHE B 1 64 ? -7.598 11.75 -1.987 1 98.94 64 PHE B C 1
ATOM 1622 O O . PHE B 1 64 ? -8.117 10.758 -1.465 1 98.94 64 PHE B O 1
ATOM 1629 N N . GLU B 1 65 ? -7.922 12.211 -3.184 1 98.88 65 GLU B N 1
ATOM 1630 C CA . GLU B 1 65 ? -8.93 11.594 -4.047 1 98.88 65 GLU B CA 1
ATOM 1631 C C . GLU B 1 65 ? -8.43 10.266 -4.617 1 98.88 65 GLU B C 1
ATOM 1633 O O . GLU B 1 65 ? -7.227 10.086 -4.809 1 98.88 65 GLU B O 1
ATOM 1638 N N . THR B 1 66 ? -9.406 9.398 -4.977 1 98.75 66 THR B N 1
ATOM 1639 C CA . THR B 1 66 ? -9.086 8.078 -5.516 1 98.75 66 THR B CA 1
ATOM 1640 C C . THR B 1 66 ? -8.273 8.211 -6.805 1 98.75 66 THR B C 1
ATOM 1642 O O . THR B 1 66 ? -7.461 7.34 -7.121 1 98.75 66 THR B O 1
ATOM 1645 N N . THR B 1 67 ? -8.398 9.328 -7.477 1 98.31 67 THR B N 1
ATOM 1646 C CA . THR B 1 67 ? -7.738 9.523 -8.758 1 98.31 67 THR B CA 1
ATOM 1647 C C . THR B 1 67 ? -6.234 9.711 -8.57 1 98.31 67 THR B C 1
ATOM 1649 O O . THR B 1 67 ? -5.465 9.594 -9.523 1 98.31 67 THR B O 1
ATOM 1652 N N . LEU B 1 68 ? -5.766 9.977 -7.395 1 98.56 68 LEU B N 1
ATOM 1653 C CA . LEU B 1 68 ? -4.355 10.227 -7.133 1 98.56 68 LEU B CA 1
ATOM 1654 C C . LEU B 1 68 ? -3.654 8.953 -6.664 1 98.56 68 LEU B C 1
ATOM 1656 O O . LEU B 1 68 ? -2.434 8.945 -6.492 1 98.56 68 LEU B O 1
ATOM 1660 N N . PHE B 1 69 ? -4.41 7.883 -6.473 1 98.88 69 PHE B N 1
ATOM 1661 C CA . PHE B 1 69 ? -3.881 6.688 -5.828 1 98.88 69 PHE B CA 1
ATOM 1662 C C . PHE B 1 69 ? -2.67 6.152 -6.586 1 98.88 69 PHE B C 1
ATOM 1664 O O . PHE B 1 69 ? -1.641 5.844 -5.98 1 98.88 69 PHE B O 1
ATOM 1671 N N . ALA B 1 70 ? -2.713 6.164 -7.895 1 98.56 70 ALA B N 1
ATOM 1672 C CA . ALA B 1 70 ? -1.674 5.516 -8.688 1 98.56 70 ALA B CA 1
ATOM 1673 C C . ALA B 1 70 ? -0.475 6.441 -8.883 1 98.56 70 ALA B C 1
ATOM 1675 O O . ALA B 1 70 ? 0.509 6.066 -9.523 1 98.56 70 ALA B O 1
ATOM 1676 N N . THR B 1 71 ? -0.545 7.645 -8.359 1 98.25 71 THR B N 1
ATOM 1677 C CA . THR B 1 71 ? 0.601 8.539 -8.43 1 98.25 71 THR B CA 1
ATOM 1678 C C . THR B 1 71 ? 1.15 8.828 -7.031 1 98.25 71 THR B C 1
ATOM 1680 O O . THR B 1 71 ? 2.324 8.57 -6.758 1 98.25 71 THR B O 1
ATOM 1683 N N . LEU B 1 72 ? 0.292 9.172 -6.113 1 98.75 72 LEU B N 1
ATOM 1684 C CA . LEU B 1 72 ? 0.77 9.555 -4.785 1 98.75 72 LEU B CA 1
ATOM 1685 C C . LEU B 1 72 ? 1.313 8.336 -4.039 1 98.75 72 LEU B C 1
ATOM 1687 O O . LEU B 1 72 ? 2.383 8.406 -3.428 1 98.75 72 LEU B O 1
ATOM 1691 N N . VAL B 1 73 ? 0.606 7.211 -4.09 1 98.94 73 VAL B N 1
ATOM 1692 C CA . VAL B 1 73 ? 1.005 6.055 -3.297 1 98.94 73 VAL B CA 1
ATOM 1693 C C . VAL B 1 73 ? 2.336 5.508 -3.809 1 98.94 73 VAL B C 1
ATOM 1695 O O . VAL B 1 73 ? 3.275 5.316 -3.033 1 98.94 73 VAL B O 1
ATOM 1698 N N . PRO B 1 74 ? 2.52 5.34 -5.133 1 98.88 74 PRO B N 1
ATOM 1699 C CA . PRO B 1 74 ? 3.844 4.949 -5.621 1 98.88 74 PRO B CA 1
ATOM 1700 C C . PRO B 1 74 ? 4.926 5.965 -5.27 1 98.88 74 PRO B C 1
ATOM 1702 O O . PRO B 1 74 ? 6.066 5.586 -4.98 1 98.88 74 PRO B O 1
ATOM 1705 N N . TRP B 1 75 ? 4.586 7.219 -5.312 1 98.81 75 TRP B N 1
ATOM 1706 C CA . TRP B 1 75 ? 5.559 8.242 -4.945 1 98.81 75 TRP B CA 1
ATOM 1707 C C . TRP B 1 75 ? 5.977 8.102 -3.486 1 98.81 75 TRP B C 1
ATOM 1709 O O . TRP B 1 75 ? 7.164 8.188 -3.162 1 98.81 75 TRP B O 1
ATOM 1719 N N . LEU B 1 76 ? 5.02 7.883 -2.6 1 98.94 76 LEU B N 1
ATOM 1720 C CA . LEU B 1 76 ? 5.32 7.656 -1.19 1 98.94 76 LEU B CA 1
ATOM 1721 C C . LEU B 1 76 ? 6.168 6.402 -1.01 1 98.94 76 LEU B C 1
ATOM 1723 O O . LEU B 1 76 ? 7.078 6.379 -0.178 1 98.94 76 LEU B O 1
ATOM 1727 N N . MET B 1 77 ? 5.855 5.355 -1.761 1 98.88 77 MET B N 1
ATOM 1728 C CA . MET B 1 77 ? 6.648 4.133 -1.683 1 98.88 77 MET B CA 1
ATOM 1729 C C . MET B 1 77 ? 8.133 4.43 -1.873 1 98.88 77 MET B C 1
ATOM 1731 O O . MET B 1 77 ? 8.969 3.896 -1.149 1 98.88 77 MET B O 1
ATOM 1735 N N . ARG B 1 78 ? 8.383 5.34 -2.721 1 98.56 78 ARG B N 1
ATOM 1736 C CA . ARG B 1 78 ? 9.766 5.539 -3.139 1 98.56 78 ARG B CA 1
ATOM 1737 C C . ARG B 1 78 ? 10.43 6.645 -2.322 1 98.56 78 ARG B C 1
ATOM 1739 O O . ARG B 1 78 ? 11.656 6.762 -2.305 1 98.56 78 ARG B O 1
ATOM 1746 N N . ASN B 1 79 ? 9.625 7.434 -1.552 1 98.75 79 ASN B N 1
ATOM 1747 C CA . ASN B 1 79 ? 10.211 8.641 -0.977 1 98.75 79 ASN B CA 1
ATOM 1748 C C . ASN B 1 79 ? 9.922 8.75 0.517 1 98.75 79 ASN B C 1
ATOM 1750 O O . ASN B 1 79 ? 10.227 9.766 1.143 1 98.75 79 ASN B O 1
ATOM 1754 N N . HIS B 1 80 ? 9.414 7.73 1.166 1 98.62 80 HIS B N 1
ATOM 1755 C CA . HIS B 1 80 ? 8.977 7.828 2.555 1 98.62 80 HIS B CA 1
ATOM 1756 C C . HIS B 1 80 ? 10.172 7.848 3.506 1 98.62 80 HIS B C 1
ATOM 1758 O O . HIS B 1 80 ? 10.023 8.188 4.684 1 98.62 80 HIS B O 1
ATOM 1764 N N . ARG B 1 81 ? 11.391 7.504 3.014 1 97.75 81 ARG B N 1
ATOM 1765 C CA . ARG B 1 81 ? 12.625 7.621 3.779 1 97.75 81 ARG B CA 1
ATOM 1766 C C . ARG B 1 81 ? 12.492 6.945 5.141 1 97.75 81 ARG B C 1
ATOM 1768 O O . ARG B 1 81 ? 12.828 7.535 6.168 1 97.75 81 ARG B O 1
ATOM 1775 N N . SER B 1 82 ? 11.945 5.766 5.188 1 97.19 82 SER B N 1
ATOM 1776 C CA . SER B 1 82 ? 11.867 4.848 6.32 1 97.19 82 SER B CA 1
ATOM 1777 C C . SER B 1 82 ? 10.766 5.262 7.293 1 97.19 82 SER B C 1
ATOM 1779 O O . SER B 1 82 ? 10.57 4.621 8.32 1 97.19 82 SER B O 1
ATOM 1781 N N . LEU B 1 83 ? 10.078 6.363 6.945 1 98.75 83 LEU B N 1
ATOM 1782 C CA . LEU B 1 83 ? 8.945 6.738 7.789 1 98.75 83 LEU B CA 1
ATOM 1783 C C . LEU B 1 83 ? 7.848 5.684 7.727 1 98.75 83 LEU B C 1
ATOM 1785 O O . LEU B 1 83 ? 7.652 5.047 6.688 1 98.75 83 LEU B O 1
ATOM 1789 N N . SER B 1 84 ? 7.164 5.543 8.852 1 98.75 84 SER B N 1
ATOM 1790 C CA . SER B 1 84 ? 5.969 4.711 8.906 1 98.75 84 SER B CA 1
ATOM 1791 C C . SER B 1 84 ? 4.758 5.445 8.344 1 98.75 84 SER B C 1
ATOM 1793 O O . SER B 1 84 ? 4.445 6.559 8.781 1 98.75 84 SER B O 1
ATOM 1795 N N . ILE B 1 85 ? 4.094 4.828 7.379 1 98.94 85 ILE B N 1
ATOM 1796 C CA . ILE B 1 85 ? 2.914 5.453 6.793 1 98.94 85 ILE B CA 1
ATOM 1797 C C . ILE B 1 85 ? 1.783 4.43 6.695 1 98.94 85 ILE B C 1
ATOM 1799 O O . ILE B 1 85 ? 1.975 3.33 6.168 1 98.94 85 ILE B O 1
ATOM 1803 N N . LEU B 1 86 ? 0.626 4.715 7.254 1 98.94 86 LEU B N 1
ATOM 1804 C CA . LEU B 1 86 ? -0.611 3.977 7.02 1 98.94 86 LEU B CA 1
ATOM 1805 C C . LEU B 1 86 ? -1.421 4.613 5.898 1 98.94 86 LEU B C 1
ATOM 1807 O O . LEU B 1 86 ? -1.739 5.805 5.953 1 98.94 86 LEU B O 1
ATOM 1811 N N . ILE B 1 87 ? -1.702 3.895 4.863 1 99 87 ILE B N 1
ATOM 1812 C CA . ILE B 1 87 ? -2.594 4.336 3.799 1 99 87 ILE B CA 1
ATOM 1813 C C . ILE B 1 87 ? -3.871 3.498 3.812 1 99 87 ILE B C 1
ATOM 1815 O O . ILE B 1 87 ? -3.82 2.275 3.648 1 99 87 ILE B O 1
ATOM 1819 N N . HIS B 1 88 ? -4.988 4.129 3.988 1 98.94 88 HIS B N 1
ATOM 1820 C CA . HIS B 1 88 ? -6.211 3.338 4.066 1 98.94 88 HIS B CA 1
ATOM 1821 C C . HIS B 1 88 ? -7.332 3.967 3.242 1 98.94 88 HIS B C 1
ATOM 1823 O O . HIS B 1 88 ? -7.375 5.188 3.082 1 98.94 88 HIS B O 1
ATOM 1829 N N . PRO B 1 89 ? -8.211 3.121 2.734 1 98.94 89 PRO B N 1
ATOM 1830 C CA . PRO B 1 89 ? -9.414 3.652 2.082 1 98.94 89 PRO B CA 1
ATOM 1831 C C . PRO B 1 89 ? -10.414 4.23 3.076 1 98.94 89 PRO B C 1
ATOM 1833 O O . PRO B 1 89 ? -10.305 3.992 4.281 1 98.94 89 PRO B O 1
ATOM 1836 N N . ASN B 1 90 ? -11.281 5.051 2.58 1 98.94 90 ASN B N 1
ATOM 1837 C CA . ASN B 1 90 ? -12.422 5.508 3.365 1 98.94 90 ASN B CA 1
ATOM 1838 C C . ASN B 1 90 ? -13.734 4.988 2.793 1 98.94 90 ASN B C 1
ATOM 1840 O O . ASN B 1 90 ? -14.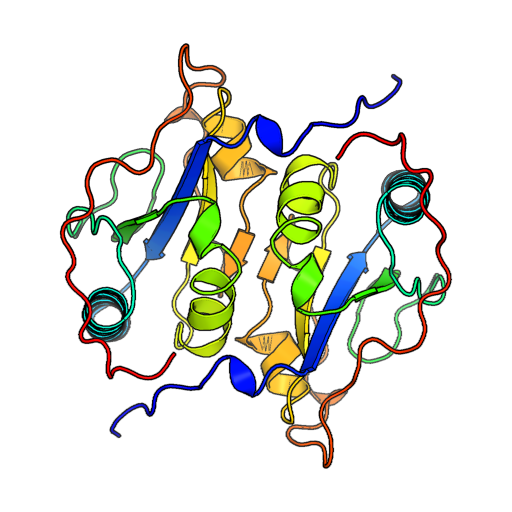109 5.328 1.668 1 98.94 90 ASN B O 1
ATOM 1844 N N . THR B 1 91 ? -14.359 4.137 3.492 1 98.75 91 THR B N 1
ATOM 1845 C CA . THR B 1 91 ? -15.672 3.58 3.199 1 98.75 91 THR B CA 1
ATOM 1846 C C . THR B 1 91 ? -16.625 3.793 4.375 1 98.75 91 THR B C 1
ATOM 1848 O O . THR B 1 91 ? -16.406 4.68 5.203 1 98.75 91 THR B O 1
ATOM 1851 N N . HIS B 1 92 ? -17.672 3.002 4.449 1 98.56 92 HIS B N 1
ATOM 1852 C CA . HIS B 1 92 ? -18.625 3.104 5.551 1 98.56 92 HIS B CA 1
ATOM 1853 C C . HIS B 1 92 ? -18.125 2.342 6.777 1 98.56 92 HIS B C 1
ATOM 1855 O O . HIS B 1 92 ? -18.828 2.254 7.785 1 98.56 92 HIS B O 1
ATOM 1861 N N . SER B 1 93 ? -16.922 1.813 6.773 1 98.56 93 SER B N 1
ATOM 1862 C CA . SER B 1 93 ? -16.406 0.979 7.852 1 98.56 93 SER B CA 1
ATOM 1863 C C . SER B 1 93 ? -15.055 1.487 8.344 1 98.56 93 SER B C 1
ATOM 1865 O O . SER B 1 93 ? -14.039 0.809 8.195 1 98.56 93 SER B O 1
ATOM 1867 N N . PRO B 1 94 ? -15.031 2.613 9.117 1 98.75 94 PRO B N 1
ATOM 1868 C CA . PRO B 1 94 ? -13.773 3.254 9.5 1 98.75 94 PRO B CA 1
ATOM 1869 C C . PRO B 1 94 ? -12.828 2.305 10.234 1 98.75 94 PRO B C 1
ATOM 1871 O O . PRO B 1 94 ? -11.617 2.352 10.023 1 98.75 94 PRO B O 1
ATOM 1874 N N . ARG B 1 95 ? -13.32 1.426 11.047 1 98.75 95 ARG B N 1
ATOM 1875 C CA . ARG B 1 95 ? -12.445 0.515 11.773 1 98.75 95 ARG B CA 1
ATOM 1876 C C . ARG B 1 95 ? -11.781 -0.481 10.82 1 98.75 95 ARG B C 1
ATOM 1878 O O . ARG B 1 95 ? -10.562 -0.667 10.859 1 98.75 95 ARG B O 1
ATOM 1885 N N . ARG B 1 96 ? -12.57 -1.096 9.984 1 98.5 96 ARG B N 1
ATOM 1886 C CA . ARG B 1 96 ? -12.031 -2.035 9.008 1 98.5 96 ARG B CA 1
ATOM 1887 C C . ARG B 1 96 ? -11.055 -1.34 8.062 1 98.5 96 ARG B C 1
ATOM 1889 O O . ARG B 1 96 ? -10.016 -1.899 7.719 1 98.5 96 ARG B O 1
ATOM 1896 N N . ASP B 1 97 ? -11.383 -0.097 7.656 1 98.88 97 ASP B N 1
ATOM 1897 C CA . ASP B 1 97 ? -10.547 0.685 6.75 1 98.88 97 ASP B CA 1
ATOM 1898 C C . ASP B 1 97 ? -9.141 0.85 7.305 1 98.88 97 ASP B C 1
ATOM 1900 O O . ASP B 1 97 ? -8.156 0.76 6.562 1 98.88 97 ASP B O 1
ATOM 1904 N N . HIS B 1 98 ? -9.031 0.981 8.602 1 98.81 98 HIS B N 1
ATOM 1905 C CA . HIS B 1 98 ? -7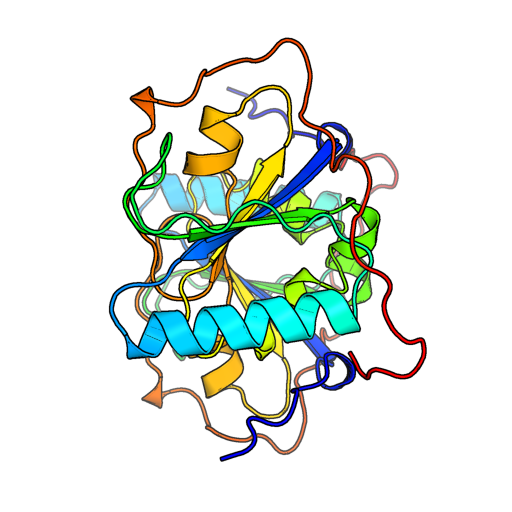.75 1.254 9.242 1 98.81 98 HIS B CA 1
ATOM 1906 C C . HIS B 1 98 ? -7.027 -0.04 9.602 1 98.81 98 HIS B C 1
ATOM 1908 O O . HIS B 1 98 ? -5.82 -0.167 9.367 1 98.81 98 HIS B O 1
ATOM 1914 N N . ILE B 1 99 ? -7.781 -0.958 10.102 1 98.38 99 ILE B N 1
ATOM 1915 C CA . ILE B 1 99 ? -7.16 -2.078 10.797 1 98.38 99 ILE B CA 1
ATOM 1916 C C . ILE B 1 99 ? -6.867 -3.205 9.812 1 98.38 99 ILE B C 1
ATOM 1918 O O . ILE B 1 99 ? -5.777 -3.781 9.82 1 98.38 99 ILE B O 1
ATOM 1922 N N . SER B 1 100 ? -7.848 -3.457 8.969 1 98.19 100 SER B N 1
ATOM 1923 C CA . SER B 1 100 ? -7.73 -4.605 8.078 1 98.19 100 SER B CA 1
ATOM 1924 C C . SER B 1 100 ? -7.359 -4.172 6.664 1 98.19 100 SER B C 1
ATOM 1926 O O . SER B 1 100 ? -6.477 -4.762 6.039 1 98.19 100 SER B O 1
ATOM 1928 N N . ASP B 1 101 ? -7.926 -3.1 6.156 1 98.75 101 ASP B N 1
ATOM 1929 C CA . ASP B 1 101 ? -7.832 -2.77 4.738 1 98.75 101 ASP B CA 1
ATOM 1930 C C . ASP B 1 101 ? -6.707 -1.77 4.48 1 98.75 101 ASP B C 1
ATOM 1932 O O . ASP B 1 101 ? -6.5 -1.339 3.342 1 98.75 101 ASP B O 1
ATOM 1936 N N . GLY B 1 102 ? -5.93 -1.409 5.48 1 98.81 102 GLY B N 1
ATOM 1937 C CA . GLY B 1 102 ? -4.859 -0.436 5.336 1 98.81 102 GLY B CA 1
ATOM 1938 C C . GLY B 1 102 ? -3.562 -1.044 4.828 1 98.81 102 GLY B C 1
ATOM 1939 O O . GLY B 1 102 ? -3.236 -2.186 5.16 1 98.81 102 GLY B O 1
ATOM 1940 N N . LEU B 1 103 ? -2.832 -0.241 4.086 1 98.88 103 LEU B N 1
ATOM 1941 C CA . LEU B 1 103 ? -1.47 -0.533 3.656 1 98.88 103 LEU B CA 1
ATOM 1942 C C . LEU B 1 103 ? -0.455 0.147 4.57 1 98.88 103 LEU B C 1
ATOM 1944 O O . LEU B 1 103 ? -0.653 1.292 4.98 1 98.88 103 LEU B O 1
ATOM 1948 N N . TRP B 1 104 ? 0.621 -0.562 4.727 1 98.88 104 TRP B N 1
ATOM 1949 C CA . TRP B 1 104 ? 1.683 0.047 5.523 1 98.88 104 TRP B CA 1
ATOM 1950 C C . TRP B 1 104 ? 2.961 0.193 4.703 1 98.88 104 TRP B C 1
ATOM 1952 O O . TRP B 1 104 ? 3.377 -0.744 4.016 1 98.88 104 TRP B O 1
ATOM 1962 N N . LEU B 1 105 ? 3.521 1.345 4.73 1 98.75 105 LEU B N 1
ATOM 1963 C CA . LEU B 1 105 ? 4.898 1.621 4.34 1 98.75 105 LEU B CA 1
ATOM 1964 C C . LEU B 1 105 ? 5.793 1.769 5.566 1 98.75 105 LEU B C 1
ATOM 1966 O O . LEU B 1 105 ? 5.418 2.432 6.539 1 98.75 105 LEU B O 1
ATOM 1970 N N . GLY B 1 106 ? 6.938 1.168 5.504 1 98 106 GLY B N 1
ATOM 1971 C CA . GLY B 1 106 ? 7.777 1.202 6.691 1 98 106 GLY B CA 1
ATOM 1972 C C . GLY B 1 106 ? 7.242 0.348 7.828 1 98 106 GLY B C 1
ATOM 1973 O O . GLY B 1 106 ? 6.551 -0.645 7.59 1 98 106 GLY B O 1
ATOM 1974 N N . GLN B 1 107 ? 7.594 0.675 8.984 1 96.75 107 GLN B N 1
ATOM 1975 C CA . GLN B 1 107 ? 7.215 -0.108 10.156 1 96.75 107 GLN B CA 1
ATOM 1976 C C . GLN B 1 107 ? 5.742 0.102 10.508 1 96.75 107 GLN B C 1
ATOM 1978 O O . GLN B 1 107 ? 5.285 1.239 10.633 1 96.75 107 GLN B O 1
ATOM 1983 N N . ARG B 1 108 ? 5.059 -1.017 10.656 1 97.81 108 ARG B N 1
ATOM 1984 C CA . ARG B 1 108 ? 3.688 -0.926 11.141 1 97.81 108 ARG B CA 1
ATOM 1985 C C . ARG B 1 108 ? 3.646 -0.423 12.578 1 97.81 108 ARG B C 1
ATOM 1987 O O . ARG B 1 108 ? 4.461 -0.833 13.406 1 97.81 108 ARG B O 1
ATOM 1994 N N . ARG B 1 109 ? 2.68 0.426 12.789 1 98.06 109 ARG B N 1
ATOM 1995 C CA . ARG B 1 109 ? 2.5 0.965 14.133 1 98.06 109 ARG B CA 1
ATOM 1996 C C . ARG B 1 109 ? 1.164 0.525 14.727 1 98.06 109 ARG B C 1
ATOM 1998 O O . ARG B 1 109 ? 0.187 0.343 13.992 1 98.06 109 ARG B O 1
ATOM 2005 N N . ALA B 1 110 ? 1.16 0.413 16.031 1 97.81 110 ALA B N 1
ATOM 2006 C CA . ALA B 1 110 ? -0.071 0.021 16.703 1 97.81 110 ALA B CA 1
ATOM 2007 C C . ALA B 1 110 ? -1.157 1.077 16.531 1 97.81 110 ALA B C 1
ATOM 2009 O O . ALA B 1 110 ? -0.868 2.275 16.5 1 97.81 110 ALA B O 1
ATOM 2010 N N . LEU B 1 111 ? -2.391 0.566 16.375 1 98.62 111 LEU B N 1
ATOM 2011 C CA . LEU B 1 111 ? -3.582 1.406 16.359 1 98.62 111 LEU B CA 1
ATOM 2012 C C . LEU B 1 111 ? -4.539 1.01 17.484 1 98.62 111 LEU B C 1
ATOM 2014 O O . LEU B 1 111 ? -4.438 -0.086 18.031 1 98.62 111 LEU B O 1
ATOM 2018 N N . LEU B 1 112 ? -5.406 1.957 17.812 1 98.62 112 LEU B N 1
ATOM 2019 C CA . LEU B 1 112 ? -6.445 1.703 18.797 1 98.62 112 LEU B CA 1
ATOM 2020 C C . LEU B 1 112 ? -7.797 1.492 18.125 1 98.62 112 LEU B C 1
ATOM 2022 O O . LEU B 1 112 ? -8.547 2.447 17.922 1 98.62 112 LEU B O 1
ATOM 2026 N N . PRO B 1 113 ? -8.133 0.245 17.828 1 98.25 113 PRO B N 1
ATOM 2027 C CA . PRO B 1 113 ? -9.352 -0.025 17.062 1 98.25 113 PRO B CA 1
ATOM 2028 C C . PRO B 1 113 ? -10.609 0.461 17.766 1 98.25 113 PRO B C 1
ATOM 2030 O O . PRO B 1 113 ? -11.586 0.836 17.109 1 98.25 113 PRO B O 1
ATOM 2033 N N . GLU B 1 114 ? -10.57 0.471 19.062 1 98.19 114 GLU B N 1
ATOM 2034 C CA . GLU B 1 114 ? -11.75 0.825 19.844 1 98.19 114 GLU B CA 1
ATOM 2035 C C . GLU B 1 1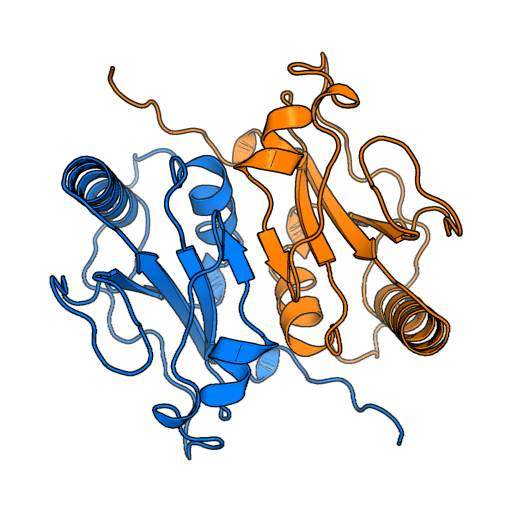14 ? -12.102 2.301 19.672 1 98.19 114 GLU B C 1
ATOM 2037 O O . GLU B 1 114 ? -13.203 2.725 20.031 1 98.19 114 GLU B O 1
ATOM 2042 N N . ARG B 1 115 ? -11.141 3.074 19.156 1 98.38 115 ARG B N 1
ATOM 2043 C CA . ARG B 1 115 ? -11.367 4.5 18.938 1 98.38 115 ARG B CA 1
ATOM 2044 C C . ARG B 1 115 ? -11.992 4.754 17.578 1 98.38 115 ARG B C 1
ATOM 2046 O O . ARG B 1 115 ? -12.258 5.902 17.219 1 98.38 115 ARG B O 1
ATOM 2053 N N . LEU B 1 116 ? -12.281 3.672 16.828 1 98.62 116 LEU B N 1
ATOM 2054 C CA . LEU B 1 116 ? -12.883 3.756 15.508 1 98.62 116 LEU B CA 1
ATOM 2055 C C . LEU B 1 116 ? -14.258 3.094 15.492 1 98.62 116 LEU B C 1
ATOM 2057 O O . LEU B 1 116 ? -14.414 1.977 15.984 1 98.62 116 LEU B O 1
ATOM 2061 N N . PRO B 1 117 ? -15.234 3.754 14.945 1 98.25 117 PRO B N 1
ATOM 2062 C CA . PRO B 1 117 ? -16.531 3.074 14.797 1 98.25 117 PRO B CA 1
ATOM 2063 C C . PRO B 1 117 ? -16.484 1.947 13.773 1 98.25 117 PRO B C 1
ATOM 2065 O O . PRO B 1 117 ? -15.75 2.033 12.781 1 98.25 117 PRO B O 1
ATOM 2068 N N . GLU B 1 118 ? -17.266 0.939 13.906 1 98.06 118 GLU B N 1
ATOM 2069 C CA . GLU B 1 118 ? -17.359 -0.166 12.953 1 98.06 118 GLU B CA 1
ATOM 2070 C C . GLU B 1 118 ? -18.031 0.272 11.664 1 98.06 118 GLU B C 1
ATOM 2072 O O . GLU B 1 118 ? -17.641 -0.15 10.57 1 98.06 118 GLU B O 1
ATOM 2077 N N . GLU B 1 119 ? -19.047 1.148 11.867 1 98 119 GLU B N 1
ATOM 2078 C CA . GLU B 1 119 ? -19.812 1.657 10.734 1 98 119 GLU B CA 1
ATOM 2079 C C . GLU B 1 119 ? -20.031 3.164 10.844 1 98 119 GLU B C 1
ATOM 2081 O O . GLU B 1 119 ? -20.156 3.699 11.945 1 98 119 GLU B O 1
ATOM 2086 N N . ALA B 1 120 ? -20.047 3.814 9.68 1 97.75 120 ALA B N 1
ATOM 2087 C CA . ALA B 1 120 ? -20.391 5.23 9.555 1 97.75 120 ALA B CA 1
ATOM 2088 C C . ALA B 1 120 ? -21.438 5.453 8.469 1 97.75 120 ALA B C 1
ATOM 2090 O O . ALA B 1 120 ? -21.469 4.715 7.477 1 97.75 120 ALA B O 1
ATOM 2091 N N . PRO B 1 121 ? -22.312 6.434 8.711 1 97.06 121 PRO B N 1
ATOM 2092 C CA . PRO B 1 121 ? -23.375 6.676 7.734 1 97.06 121 PRO B CA 1
ATOM 2093 C C . PRO B 1 121 ? -22.844 7.078 6.363 1 97.06 121 PRO B C 1
ATOM 2095 O O . PRO B 1 121 ? -23.484 6.812 5.344 1 97.06 121 PRO B O 1
ATOM 2098 N N . LYS B 1 122 ? -21.734 7.746 6.402 1 97.31 122 LYS B N 1
ATOM 2099 C CA . LYS B 1 122 ? -21.125 8.164 5.152 1 97.31 122 LYS B CA 1
ATOM 2100 C C . LYS B 1 122 ? -19.625 7.863 5.152 1 97.31 122 LYS B C 1
ATOM 2102 O O . LYS B 1 122 ? -18.969 7.922 6.199 1 97.31 122 LYS B O 1
ATOM 2107 N N . ALA B 1 123 ? -19.109 7.527 3.912 1 98.38 123 ALA B N 1
ATOM 2108 C CA . ALA B 1 123 ? -17.656 7.422 3.744 1 98.38 123 ALA B CA 1
ATOM 2109 C C . ALA B 1 123 ? -17 8.797 3.758 1 98.38 123 ALA B C 1
ATOM 2111 O O . ALA B 1 123 ? -17.516 9.75 3.166 1 98.38 123 ALA B O 1
ATOM 2112 N N . ASP B 1 124 ? -15.836 8.938 4.387 1 97.75 124 ASP B N 1
ATOM 2113 C CA . ASP B 1 124 ? -15.133 10.219 4.418 1 97.75 124 ASP B CA 1
ATOM 2114 C C . ASP B 1 124 ? -14.633 10.602 3.025 1 97.75 124 ASP B C 1
ATOM 2116 O O . ASP B 1 124 ? -14.016 9.781 2.338 1 97.75 124 ASP B O 1
ATOM 2120 N N . GLY B 1 125 ? -14.953 11.789 2.639 1 97.94 125 GLY B N 1
ATOM 2121 C CA . GLY B 1 125 ? -14.359 12.328 1.429 1 97.94 125 GLY B CA 1
ATOM 2122 C C . GLY B 1 125 ? -12.961 12.891 1.651 1 97.94 125 GLY B C 1
ATOM 2123 O O . GLY B 1 125 ? -12.492 12.961 2.787 1 97.94 125 GLY B O 1
ATOM 2124 N N . ALA B 1 126 ? -12.312 13.211 0.59 1 98.38 126 ALA B N 1
ATOM 2125 C CA . ALA B 1 126 ? -10.969 13.773 0.683 1 98.38 126 ALA B CA 1
ATOM 2126 C C . ALA B 1 126 ? -11.008 15.211 1.212 1 98.38 126 ALA B C 1
ATOM 2128 O O . ALA B 1 126 ? -10.008 15.711 1.734 1 98.38 126 ALA B O 1
ATOM 2129 N N . GLY B 1 127 ? -12.227 15.891 1.118 1 98.06 127 GLY B N 1
ATOM 2130 C CA . GLY B 1 127 ? -12.328 17.297 1.465 1 98.06 127 GLY B CA 1
ATOM 2131 C C . GLY B 1 127 ? -11.672 18.203 0.445 1 98.06 127 GLY B C 1
ATOM 2132 O O . GLY B 1 127 ? -11.125 17.734 -0.554 1 98.06 127 GLY B O 1
ATOM 2133 N N . ASP B 1 128 ? -11.719 19.547 0.706 1 98.19 128 ASP B N 1
ATOM 2134 C CA . ASP B 1 128 ? -11.094 20.516 -0.196 1 98.19 128 ASP B CA 1
ATOM 2135 C C . ASP B 1 128 ? -9.578 20.5 -0.051 1 98.19 128 ASP B C 1
ATOM 2137 O O . ASP B 1 128 ? -9.055 20.625 1.059 1 98.19 128 ASP B O 1
ATOM 2141 N N . PRO B 1 129 ? -8.922 20.312 -1.186 1 98.5 129 PRO B N 1
ATOM 2142 C CA . PRO B 1 129 ? -7.465 20.391 -1.097 1 98.5 129 PRO B CA 1
ATOM 2143 C C . PRO B 1 129 ? -6.961 21.734 -0.597 1 98.5 129 PRO B C 1
ATOM 2145 O O . PRO B 1 129 ? -7.613 22.766 -0.82 1 98.5 129 PRO B O 1
ATOM 2148 N N . ASN B 1 130 ? -5.793 21.75 0.053 1 98.75 130 ASN B N 1
ATOM 2149 C CA . ASN B 1 130 ? -5.164 23 0.486 1 98.75 130 ASN B CA 1
ATOM 2150 C C . ASN B 1 130 ? -3.738 23.109 -0.043 1 98.75 130 ASN B C 1
ATOM 2152 O O . ASN B 1 130 ? -2.934 23.875 0.501 1 98.75 130 ASN B O 1
ATOM 2156 N N . THR B 1 131 ? -3.365 22.281 -1.031 1 98.25 131 THR B N 1
ATOM 2157 C CA . THR B 1 131 ? -2.08 22.391 -1.717 1 98.25 131 THR B CA 1
ATOM 2158 C C . THR B 1 131 ? -2.273 22.828 -3.166 1 98.25 131 THR B C 1
ATOM 2160 O O . THR B 1 131 ? -3.316 22.562 -3.766 1 98.25 131 THR B O 1
ATOM 2163 N N . GLU B 1 132 ? -1.196 23.516 -3.68 1 95.38 132 GLU B N 1
ATOM 2164 C CA . GLU B 1 132 ? -1.149 23.984 -5.066 1 95.38 132 GLU B CA 1
ATOM 2165 C C . GLU B 1 132 ? 0.203 23.672 -5.703 1 95.38 132 GLU B C 1
ATOM 2167 O O . GLU B 1 132 ? 1.094 24.516 -5.723 1 95.38 132 GLU B O 1
ATOM 2172 N N . PRO B 1 133 ? 0.258 22.453 -6.164 1 93.12 133 PRO B N 1
ATOM 2173 C CA . PRO B 1 133 ? 1.55 22.047 -6.73 1 93.12 133 PRO B CA 1
ATOM 2174 C C . PRO B 1 133 ? 1.946 22.891 -7.941 1 93.12 133 PRO B C 1
ATOM 2176 O O . PRO B 1 133 ? 1.079 23.391 -8.664 1 93.12 133 PRO B O 1
ATOM 2179 N N . ALA B 1 134 ? 3.342 23.094 -7.953 1 82.31 134 ALA B N 1
ATOM 2180 C CA . ALA B 1 134 ? 3.871 23.719 -9.156 1 82.31 134 ALA B CA 1
ATOM 2181 C C . ALA B 1 134 ? 3.93 22.734 -10.32 1 82.31 134 ALA B C 1
ATOM 2183 O O . ALA B 1 134 ? 4.242 21.547 -10.117 1 82.31 134 ALA B O 1
ATOM 2184 N N . ASP B 1 135 ? 3.48 23.016 -11.375 1 76.12 135 ASP B N 1
ATOM 2185 C CA . ASP B 1 135 ? 3.404 22.156 -12.547 1 76.12 135 ASP B CA 1
ATOM 2186 C C . ASP B 1 135 ? 4.754 21.5 -12.836 1 76.12 135 ASP B C 1
ATOM 2188 O O . ASP B 1 135 ? 4.812 20.391 -13.352 1 76.12 135 ASP B O 1
ATOM 2192 N N . THR B 1 136 ? 5.719 22.031 -12.188 1 76.25 136 THR B N 1
ATOM 2193 C CA . THR B 1 136 ? 7.027 21.609 -12.68 1 76.25 136 THR B CA 1
ATOM 2194 C C . THR B 1 136 ? 7.688 20.641 -11.711 1 76.25 136 THR B C 1
ATOM 2196 O O . THR B 1 136 ? 8.758 20.109 -11.992 1 76.25 136 THR B O 1
ATOM 2199 N N . ALA B 1 137 ? 7.016 20.359 -10.672 1 84.88 137 ALA B N 1
ATOM 2200 C CA . ALA B 1 137 ? 7.715 19.484 -9.734 1 84.88 137 ALA B CA 1
ATOM 2201 C C . ALA B 1 137 ? 7.648 18.031 -10.195 1 84.88 137 ALA B C 1
ATOM 2203 O O . ALA B 1 137 ? 6.566 17.5 -10.445 1 84.88 137 ALA B O 1
ATOM 2204 N N . PRO B 1 138 ? 8.828 17.469 -10.281 1 86.44 138 PRO B N 1
ATOM 2205 C CA . PRO B 1 138 ? 8.828 16.094 -10.781 1 86.44 138 PRO B CA 1
ATOM 2206 C C . PRO B 1 138 ? 8.219 15.102 -9.781 1 86.44 138 PRO B C 1
ATOM 2208 O O . PRO B 1 138 ? 8.375 15.266 -8.57 1 86.44 138 PRO B O 1
ATOM 2211 N N . ILE B 1 139 ? 7.508 14.156 -10.305 1 91.62 139 ILE B N 1
ATOM 2212 C CA . ILE B 1 139 ? 6.898 13.117 -9.477 1 91.62 139 ILE B CA 1
ATOM 2213 C C . ILE B 1 139 ? 7.48 11.758 -9.844 1 91.62 139 ILE B C 1
ATOM 2215 O O . ILE B 1 139 ? 7.879 11.531 -10.992 1 91.62 139 ILE B O 1
#

Solvent-accessible surface area (backbone atoms only — not comparable to full-atom values): 14508 Å² total; per-residue (Å²): 127,84,82,71,86,52,50,48,80,58,47,51,10,32,38,35,39,44,39,36,73,60,71,68,37,41,53,51,47,51,52,47,52,53,54,45,34,38,57,36,76,25,18,71,50,66,82,33,87,49,56,54,83,34,38,72,47,18,29,32,38,38,23,28,49,67,87,43,44,65,52,53,53,54,35,44,37,57,56,46,84,75,37,26,30,44,37,21,51,20,31,43,29,53,25,49,19,57,73,58,28,21,33,26,32,46,60,83,72,71,68,40,63,87,66,38,53,67,64,45,100,60,44,49,63,31,71,77,56,77,35,75,38,51,90,77,47,84,88,127,83,80,73,86,51,50,48,80,58,47,51,10,33,39,35,39,43,39,33,72,61,70,68,37,42,53,53,47,52,51,48,53,52,54,46,35,38,56,37,77,24,18,72,50,66,84,34,89,50,55,54,83,35,39,73,48,19,29,32,39,39,23,28,48,66,88,41,44,66,51,54,51,53,34,44,35,58,56,46,85,75,38,27,29,44,37,21,51,21,29,43,29,53,26,48,19,59,72,57,29,21,34,28,31,48,61,81,72,72,66,40,61,88,65,36,53,67,64,43,98,60,44,51,63,31,69,76,56,77,36,73,39,50,89,77,47,85,87